Protein AF-A0A512IMS7-F1 (afdb_monomer)

Structure (mmCIF, N/CA/C/O backbone):
data_AF-A0A512IMS7-F1
#
_entry.id   AF-A0A512IMS7-F1
#
loop_
_atom_site.group_PDB
_atom_site.id
_atom_site.type_symbol
_atom_site.label_atom_id
_atom_site.label_alt_id
_atom_site.label_comp_id
_atom_site.label_asym_id
_atom_site.label_entity_id
_atom_site.label_seq_id
_atom_site.pdbx_PDB_ins_code
_atom_site.Cartn_x
_atom_site.Cartn_y
_atom_site.Cartn_z
_atom_site.occupancy
_atom_site.B_iso_or_equiv
_atom_site.auth_seq_id
_atom_site.auth_comp_id
_atom_site.auth_asym_id
_atom_site.auth_atom_id
_atom_site.pdbx_PDB_model_num
ATOM 1 N N . MET A 1 1 ? -7.985 35.842 33.192 1.00 46.88 1 MET A N 1
ATOM 2 C CA . MET A 1 1 ? -8.642 34.702 32.498 1.00 46.88 1 MET A CA 1
ATOM 3 C C . MET A 1 1 ? -8.691 34.796 30.960 1.00 46.88 1 MET A C 1
ATOM 5 O O . MET A 1 1 ? -8.419 33.798 30.304 1.00 46.88 1 MET A O 1
ATOM 9 N N . LYS A 1 2 ? -8.955 35.964 30.340 1.00 38.59 2 LYS A N 1
ATOM 10 C CA . LYS A 1 2 ? -9.115 36.101 28.866 1.00 38.59 2 LYS A CA 1
ATOM 11 C C . LYS A 1 2 ? -7.841 35.896 28.003 1.00 38.59 2 LYS A C 1
ATOM 13 O O . LYS A 1 2 ? -7.966 35.569 26.826 1.00 38.59 2 LYS A O 1
ATOM 18 N N . ARG A 1 3 ? -6.621 36.028 28.558 1.00 43.75 3 ARG A N 1
ATOM 19 C CA . ARG A 1 3 ? -5.339 35.763 27.846 1.00 43.75 3 ARG A CA 1
ATOM 20 C C . ARG A 1 3 ? -4.971 34.272 27.763 1.00 43.75 3 ARG A C 1
ATOM 22 O O . ARG A 1 3 ? -4.360 33.861 26.784 1.00 43.75 3 ARG A O 1
ATOM 29 N N . TYR A 1 4 ? -5.397 33.463 28.735 1.00 32.72 4 TYR A N 1
ATOM 30 C CA . TYR A 1 4 ? -5.055 32.035 28.833 1.00 32.72 4 TYR A CA 1
ATOM 31 C C . TYR A 1 4 ? -5.841 31.171 27.823 1.00 32.72 4 TYR A C 1
ATOM 33 O O . TYR A 1 4 ? -5.310 30.233 27.233 1.00 32.72 4 TYR A O 1
ATOM 41 N N . LEU A 1 5 ? -7.093 31.546 27.536 1.00 37.66 5 LEU A N 1
ATOM 42 C CA . LEU A 1 5 ? -7.962 30.853 26.572 1.00 37.66 5 LEU A CA 1
ATOM 43 C C . LEU A 1 5 ? -7.597 31.142 25.104 1.00 37.66 5 LEU A C 1
ATOM 45 O O . LEU A 1 5 ? -7.766 30.277 24.245 1.00 37.66 5 LEU A O 1
ATOM 49 N N . ARG A 1 6 ? -7.025 32.320 24.809 1.00 42.72 6 ARG A N 1
ATOM 50 C CA . ARG A 1 6 ? -6.622 32.707 23.445 1.00 42.72 6 ARG A CA 1
ATOM 51 C C . ARG A 1 6 ? -5.475 31.821 22.922 1.00 42.72 6 ARG A C 1
ATOM 53 O O . ARG A 1 6 ? -5.533 31.359 21.787 1.00 42.72 6 ARG A O 1
ATOM 60 N N . GLY A 1 7 ? -4.498 31.478 23.770 1.00 39.50 7 GLY A N 1
ATOM 61 C CA . GLY A 1 7 ? -3.377 30.591 23.413 1.00 39.50 7 GLY A CA 1
ATOM 62 C C . GLY A 1 7 ? -3.779 29.132 23.136 1.00 39.50 7 GLY A C 1
ATOM 63 O O . GLY A 1 7 ? -3.260 28.513 22.206 1.00 39.50 7 GLY A O 1
ATOM 64 N N . LYS A 1 8 ? -4.758 28.594 23.880 1.00 39.56 8 LYS A N 1
ATOM 65 C CA . LYS A 1 8 ? -5.275 27.221 23.703 1.00 39.56 8 LYS A CA 1
ATOM 66 C C . LYS A 1 8 ? -6.071 27.074 22.395 1.00 39.56 8 LYS A C 1
ATOM 68 O O . LYS A 1 8 ? -5.888 26.100 21.669 1.00 39.56 8 LYS A O 1
ATOM 73 N N . LEU A 1 9 ? -6.864 28.089 22.035 1.00 41.91 9 LEU A N 1
ATOM 74 C CA . LEU A 1 9 ? -7.612 28.155 20.769 1.00 41.91 9 LEU A CA 1
ATOM 75 C C . LEU A 1 9 ? -6.702 28.283 19.536 1.00 41.91 9 LEU A C 1
ATOM 77 O O . LEU A 1 9 ? -6.988 27.674 18.504 1.00 41.91 9 LEU A O 1
ATOM 81 N N . HIS A 1 10 ? -5.579 29.004 19.636 1.00 42.41 10 HIS A N 1
ATOM 82 C CA . HIS A 1 10 ? -4.573 29.037 18.568 1.00 42.41 10 HIS A CA 1
ATOM 83 C C . HIS A 1 10 ? -3.837 27.694 18.417 1.00 42.41 10 HIS A C 1
ATOM 85 O O . HIS A 1 10 ? -3.606 27.274 17.285 1.00 42.41 10 HIS A O 1
ATOM 91 N N . ARG A 1 11 ? -3.540 26.977 19.515 1.00 42.38 11 ARG A N 1
ATOM 92 C CA . ARG A 1 11 ? -2.920 25.635 19.487 1.00 42.38 11 ARG A CA 1
ATOM 93 C C . ARG A 1 11 ? -3.853 24.578 18.879 1.00 42.38 11 ARG A C 1
ATOM 95 O O . ARG A 1 11 ? -3.416 23.829 18.013 1.00 42.38 11 ARG A O 1
ATOM 102 N N . ILE A 1 12 ? -5.143 24.588 19.229 1.00 46.34 12 ILE A N 1
ATOM 103 C CA . ILE A 1 12 ? -6.165 23.701 18.638 1.00 46.34 12 ILE A CA 1
ATOM 104 C C . ILE A 1 12 ? -6.388 24.020 17.154 1.00 46.34 12 ILE A C 1
ATOM 106 O O . ILE A 1 12 ? -6.487 23.102 16.348 1.00 46.34 12 ILE A O 1
ATOM 110 N N . ARG A 1 13 ? -6.398 25.301 16.747 1.00 40.69 13 ARG A N 1
ATOM 111 C CA . ARG A 1 13 ? -6.451 25.688 15.322 1.00 40.69 13 ARG A CA 1
ATOM 112 C C . ARG A 1 13 ? -5.193 25.284 14.543 1.00 40.69 13 ARG A C 1
ATOM 114 O O . ARG A 1 13 ? -5.320 24.963 13.366 1.00 40.69 13 ARG A O 1
ATOM 121 N N . ARG A 1 14 ? -4.008 25.274 15.169 1.00 42.22 14 ARG A N 1
ATOM 122 C CA . ARG A 1 14 ? -2.745 24.808 14.558 1.00 42.22 14 ARG A CA 1
ATOM 123 C C . ARG A 1 14 ? -2.718 23.281 14.410 1.00 42.22 14 ARG A C 1
ATOM 125 O O . ARG A 1 14 ? -2.387 22.811 13.331 1.00 42.22 14 ARG A O 1
ATOM 132 N N . LEU A 1 15 ? -3.177 22.543 15.426 1.00 40.44 15 LEU A N 1
ATOM 133 C CA . LEU A 1 15 ? -3.355 21.082 15.405 1.00 40.44 15 LEU A CA 1
ATOM 134 C C . LEU A 1 15 ? -4.414 20.652 14.373 1.00 40.44 15 LEU A C 1
ATOM 136 O O . LEU A 1 15 ? -4.134 19.844 13.498 1.00 40.44 15 LEU A O 1
ATOM 140 N N . ARG A 1 16 ? -5.590 21.297 14.340 1.00 43.84 16 ARG A N 1
ATOM 141 C CA . ARG A 1 16 ? -6.615 21.055 13.298 1.00 43.84 16 ARG A CA 1
ATOM 142 C C . ARG A 1 16 ? -6.134 21.360 11.876 1.00 43.84 16 ARG A C 1
ATOM 144 O O . ARG A 1 16 ? -6.695 20.832 10.921 1.00 43.84 16 ARG A O 1
ATOM 151 N N . ARG A 1 17 ? -5.144 22.244 11.717 1.00 41.34 17 ARG A N 1
ATOM 152 C CA . ARG A 1 17 ? -4.562 22.621 10.419 1.00 41.34 17 ARG A CA 1
ATOM 153 C C . ARG A 1 17 ? -3.393 21.703 10.028 1.00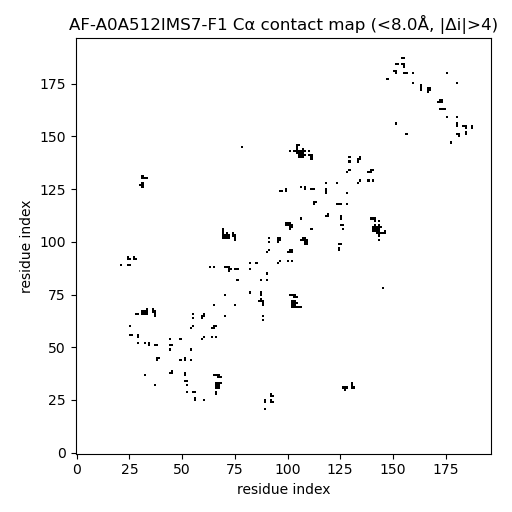 41.34 17 ARG A C 1
ATOM 155 O O . ARG A 1 17 ? -3.176 21.538 8.833 1.00 41.34 17 ARG A O 1
ATOM 162 N N . SER A 1 18 ? -2.723 21.055 10.991 1.00 47.09 18 SER A N 1
ATOM 163 C CA . SER A 1 18 ? -1.699 20.023 10.753 1.00 47.09 18 SER A CA 1
ATOM 164 C C . SER A 1 18 ? -2.257 18.600 10.605 1.00 47.09 18 SER A C 1
ATOM 166 O O . SER A 1 18 ? -1.547 17.755 10.084 1.00 47.09 18 SER A O 1
ATOM 168 N N . MET A 1 19 ? -3.512 18.333 10.997 1.00 50.50 19 MET A N 1
ATOM 169 C CA . MET A 1 19 ? -4.155 17.006 10.872 1.00 50.50 19 MET A CA 1
ATOM 170 C C . MET A 1 19 ? -4.861 16.753 9.523 1.00 50.50 19 MET A C 1
ATOM 172 O O . MET A 1 19 ? -5.101 15.608 9.150 1.00 50.50 19 MET A O 1
ATOM 176 N N . ARG A 1 20 ? -5.171 17.800 8.742 1.00 58.81 20 ARG A N 1
ATOM 177 C CA . ARG A 1 20 ? -5.793 17.667 7.402 1.00 58.81 20 ARG A CA 1
ATOM 178 C C . ARG A 1 20 ? -4.993 16.816 6.397 1.00 58.81 20 ARG A C 1
ATOM 180 O O . ARG A 1 20 ? -5.619 16.051 5.668 1.00 58.81 20 ARG A O 1
ATOM 187 N N . PRO A 1 21 ? -3.652 16.926 6.318 1.00 66.12 21 PRO A N 1
ATOM 188 C CA . PRO A 1 21 ? -2.860 16.143 5.375 1.00 66.12 21 PRO A CA 1
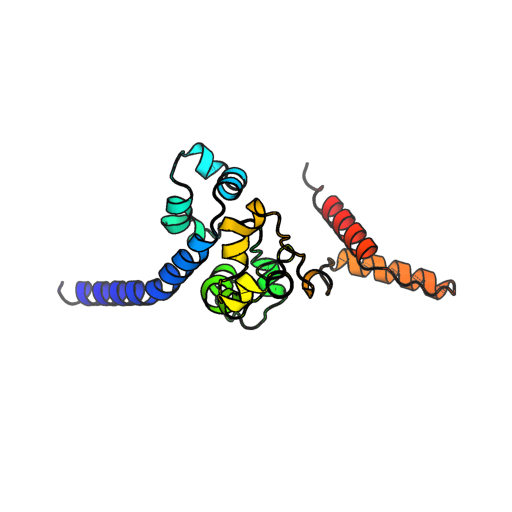ATOM 189 C C . PRO A 1 21 ? -2.800 14.650 5.739 1.00 66.12 21 PRO A C 1
ATOM 191 O O . PRO A 1 21 ? -2.617 13.833 4.839 1.00 66.12 21 PRO A O 1
ATOM 194 N N . GLN A 1 22 ? -2.957 14.315 7.024 1.00 79.00 22 GLN A N 1
ATOM 195 C CA . GLN A 1 22 ? -2.909 12.948 7.548 1.00 79.00 22 GLN A CA 1
ATOM 196 C C . GLN A 1 22 ? -4.252 12.240 7.366 1.00 79.00 22 GLN A C 1
ATOM 198 O O . GLN A 1 22 ? -4.280 11.153 6.809 1.00 79.00 22 GLN A O 1
ATOM 203 N N . ALA A 1 23 ? -5.374 12.901 7.670 1.00 86.00 23 ALA A N 1
ATOM 204 C CA . ALA A 1 23 ? -6.705 12.338 7.424 1.00 86.00 23 ALA A CA 1
ATOM 205 C C . ALA A 1 23 ? -6.934 11.965 5.943 1.00 86.00 23 ALA A C 1
ATOM 207 O O . ALA A 1 23 ? -7.478 10.907 5.644 1.00 86.00 23 ALA A O 1
ATOM 208 N N . ALA A 1 24 ? -6.470 12.799 5.003 1.00 89.81 24 ALA A N 1
ATOM 209 C CA . ALA A 1 24 ? -6.540 12.485 3.574 1.00 89.81 24 ALA A CA 1
ATOM 210 C C . ALA A 1 24 ? -5.641 11.297 3.182 1.00 89.81 24 ALA A C 1
ATOM 212 O O . ALA A 1 24 ? -6.006 10.507 2.317 1.00 89.81 24 ALA A O 1
ATOM 213 N N . ALA A 1 25 ? -4.477 11.160 3.821 1.00 92.75 25 ALA A N 1
ATOM 214 C CA . ALA A 1 25 ? -3.585 10.027 3.602 1.00 92.75 25 ALA A CA 1
ATOM 215 C C . ALA A 1 25 ? -4.193 8.723 4.143 1.00 92.75 25 ALA A C 1
ATOM 217 O O . ALA A 1 25 ? -4.171 7.711 3.453 1.00 92.75 25 ALA A O 1
ATOM 218 N N . ILE A 1 26 ? -4.808 8.767 5.327 1.00 94.12 26 ILE A N 1
ATOM 219 C CA . ILE A 1 26 ? -5.542 7.638 5.913 1.00 94.12 26 ILE A CA 1
ATOM 220 C C . ILE A 1 26 ? -6.707 7.228 5.008 1.00 94.12 26 ILE A C 1
ATOM 222 O O . ILE A 1 26 ? -6.876 6.044 4.730 1.00 94.12 26 ILE A O 1
ATOM 226 N N . ALA A 1 27 ? -7.473 8.194 4.493 1.00 94.31 27 ALA A N 1
ATOM 227 C CA . ALA A 1 27 ? -8.548 7.917 3.543 1.00 94.31 27 ALA A CA 1
ATOM 228 C C . ALA A 1 27 ? -8.028 7.245 2.259 1.00 94.31 27 ALA A C 1
ATOM 230 O O . ALA A 1 27 ? -8.633 6.288 1.793 1.00 94.31 27 ALA A O 1
ATOM 231 N N . ALA A 1 28 ? -6.883 7.686 1.730 1.00 94.62 28 ALA A N 1
ATOM 232 C CA . ALA A 1 28 ? -6.255 7.050 0.574 1.00 94.62 28 ALA A CA 1
ATOM 233 C C . ALA A 1 28 ? -5.779 5.616 0.874 1.00 94.62 28 ALA A C 1
ATOM 235 O O . ALA A 1 28 ? -5.952 4.730 0.045 1.00 94.62 28 ALA A O 1
ATOM 236 N N . LEU A 1 29 ? -5.208 5.365 2.056 1.00 96.31 29 LEU A N 1
ATOM 237 C CA . LEU A 1 29 ? -4.789 4.020 2.476 1.00 96.31 29 LEU A CA 1
ATOM 238 C C . LEU A 1 29 ? -5.988 3.078 2.640 1.00 96.31 29 LEU A C 1
ATOM 240 O O . LEU A 1 29 ? -5.913 1.917 2.235 1.00 96.31 29 LEU A O 1
ATOM 244 N N . ALA A 1 30 ? -7.099 3.600 3.166 1.00 95.75 30 ALA A N 1
ATOM 245 C CA . ALA A 1 30 ? -8.355 2.878 3.337 1.00 95.75 30 ALA A CA 1
ATOM 246 C C . ALA A 1 30 ? -8.946 2.358 2.012 1.00 95.75 30 ALA A C 1
ATOM 248 O O . ALA A 1 30 ? -9.664 1.362 2.019 1.00 95.75 30 ALA A O 1
ATOM 249 N N . GLU A 1 31 ? -8.631 2.977 0.867 1.00 94.75 31 GLU A N 1
ATOM 250 C CA . GLU A 1 31 ? -9.066 2.477 -0.447 1.00 94.75 31 GLU A CA 1
ATOM 251 C C . GLU A 1 31 ? -8.467 1.101 -0.783 1.00 94.75 31 GLU A C 1
ATOM 253 O O . GLU A 1 31 ? -9.095 0.325 -1.502 1.00 94.75 31 GLU A O 1
ATOM 258 N N . SER A 1 32 ? -7.283 0.809 -0.235 1.00 95.62 32 SER A N 1
ATOM 259 C CA . SER A 1 32 ? -6.502 -0.422 -0.419 1.00 95.62 32 SER A CA 1
ATOM 260 C C . SER A 1 32 ? -6.484 -1.309 0.838 1.00 95.62 32 SER A C 1
ATOM 262 O O . SER A 1 32 ? -5.533 -2.057 1.059 1.00 95.62 32 SER A O 1
ATOM 264 N N . PHE A 1 33 ? -7.489 -1.184 1.708 1.00 98.12 33 PHE A N 1
ATOM 265 C CA . PHE A 1 33 ? -7.562 -1.937 2.960 1.00 98.12 33 PHE A CA 1
ATOM 266 C C . PHE A 1 33 ? -7.969 -3.397 2.726 1.00 98.12 33 PHE A C 1
ATOM 268 O O . PHE A 1 33 ? -8.996 -3.666 2.103 1.00 98.12 33 PHE A O 1
ATOM 275 N N . ASP A 1 34 ? -7.184 -4.331 3.255 1.00 97.69 34 ASP A N 1
ATOM 276 C CA . ASP A 1 34 ? -7.441 -5.769 3.207 1.00 97.69 34 ASP A CA 1
ATOM 277 C C . ASP A 1 34 ? -7.915 -6.242 4.587 1.00 97.69 34 ASP A C 1
ATOM 279 O O . ASP A 1 34 ? -7.119 -6.451 5.502 1.00 97.69 34 ASP A O 1
ATOM 283 N N . VAL A 1 35 ? -9.235 -6.386 4.735 1.00 96.81 35 VAL A N 1
ATOM 284 C CA . VAL A 1 35 ? -9.884 -6.764 6.002 1.00 96.81 35 VAL A CA 1
ATOM 285 C C . VAL A 1 35 ? -9.379 -8.110 6.517 1.00 96.81 35 VAL A C 1
ATOM 287 O O . VAL A 1 35 ? -9.076 -8.235 7.704 1.00 96.81 35 VAL A O 1
ATOM 290 N N . ALA A 1 36 ? -9.296 -9.110 5.636 1.00 95.94 36 ALA A N 1
ATOM 291 C CA . ALA A 1 36 ? -8.916 -10.464 6.021 1.00 95.94 36 ALA A CA 1
ATOM 292 C C . ALA A 1 36 ? -7.471 -10.485 6.523 1.00 95.94 36 ALA A C 1
ATOM 294 O O . ALA A 1 36 ? -7.199 -10.989 7.612 1.00 95.94 36 ALA A O 1
ATOM 295 N N . TRP A 1 37 ? -6.568 -9.848 5.775 1.00 97.25 37 TRP A N 1
ATOM 296 C CA . TRP A 1 37 ? -5.173 -9.737 6.180 1.00 97.25 37 TRP A CA 1
ATOM 297 C C . TRP A 1 37 ? -4.999 -8.925 7.468 1.00 97.25 37 TRP A C 1
ATOM 299 O O . TRP A 1 37 ? -4.185 -9.281 8.316 1.00 97.25 37 TRP A O 1
ATOM 309 N N . TYR A 1 38 ? -5.756 -7.839 7.642 1.00 98.00 38 TYR A N 1
ATOM 310 C CA . TYR A 1 38 ? -5.639 -6.986 8.822 1.00 98.00 38 TYR A CA 1
ATOM 311 C C . TYR A 1 38 ? -6.006 -7.732 10.110 1.00 98.00 38 TYR A C 1
ATOM 313 O O . TYR A 1 38 ? -5.263 -7.671 11.087 1.00 98.00 38 TYR A O 1
ATOM 321 N N . LEU A 1 39 ? -7.119 -8.472 10.106 1.00 97.62 39 LEU A N 1
ATOM 322 C CA . LEU A 1 39 ? -7.561 -9.268 11.258 1.00 97.62 39 LEU A CA 1
ATOM 323 C C . LEU A 1 39 ? -6.610 -10.434 11.563 1.00 97.62 39 LEU A C 1
ATOM 325 O O . LEU A 1 39 ? -6.369 -10.748 12.730 1.00 97.62 39 LEU A O 1
ATOM 329 N N . GLU A 1 40 ? -6.030 -11.046 10.529 1.00 96.81 40 GLU A N 1
ATOM 330 C CA . GLU A 1 40 ? -4.984 -12.061 10.687 1.00 96.81 40 GLU A CA 1
ATOM 331 C C . GLU A 1 40 ? -3.711 -11.459 11.307 1.00 96.81 40 GLU A C 1
ATOM 333 O O . GLU A 1 40 ? -3.116 -12.030 12.222 1.00 96.81 40 GLU A O 1
ATOM 338 N N . ARG A 1 41 ? -3.296 -10.278 10.834 1.00 97.19 41 ARG A N 1
ATOM 339 C CA . ARG A 1 41 ? -2.055 -9.619 11.258 1.00 97.19 41 ARG A CA 1
ATOM 340 C C . ARG A 1 41 ? -2.132 -9.025 12.661 1.00 97.19 41 ARG A C 1
ATOM 342 O O . ARG A 1 41 ? -1.093 -8.957 13.329 1.00 97.19 41 ARG A O 1
ATOM 349 N N . TYR A 1 42 ? -3.319 -8.579 13.073 1.00 96.88 42 TYR A N 1
ATOM 350 C CA . TYR A 1 42 ? -3.578 -7.854 14.316 1.00 96.88 42 TYR A CA 1
ATOM 351 C C . TYR A 1 42 ? -4.611 -8.586 15.195 1.00 96.88 42 TYR A C 1
ATOM 353 O O . TYR A 1 42 ? -5.776 -8.179 15.257 1.00 96.88 42 TYR A O 1
ATOM 361 N N . PRO A 1 43 ? -4.202 -9.662 15.904 1.00 96.75 43 PRO A N 1
ATOM 362 C CA . PRO A 1 43 ? -5.109 -10.482 16.709 1.00 96.75 43 PRO A CA 1
ATOM 363 C C . PRO A 1 43 ? -5.812 -9.723 17.835 1.00 96.75 43 PRO A C 1
ATOM 365 O O . PRO A 1 43 ? -6.878 -10.139 18.274 1.00 96.75 43 PRO A O 1
ATOM 368 N N . ASP A 1 44 ? -5.240 -8.614 18.301 1.00 97.50 44 ASP A N 1
ATOM 369 C CA . ASP A 1 44 ? -5.845 -7.743 19.307 1.00 97.50 44 ASP A CA 1
ATOM 370 C C . ASP A 1 44 ? -7.112 -7.048 18.784 1.00 97.50 44 ASP A C 1
ATOM 372 O O . ASP A 1 44 ? -8.095 -6.939 19.513 1.00 97.50 44 ASP A O 1
ATOM 376 N N . VAL A 1 45 ? -7.137 -6.665 17.503 1.00 96.94 45 VAL A N 1
ATOM 377 C CA . VAL A 1 45 ? -8.325 -6.092 16.846 1.00 96.94 45 VAL A CA 1
ATOM 378 C C . VAL A 1 45 ? -9.396 -7.166 16.676 1.00 96.94 45 VAL A C 1
ATOM 380 O O . VAL A 1 45 ? -10.568 -6.925 16.964 1.00 96.94 45 VAL A O 1
ATOM 383 N N . THR A 1 46 ? -8.982 -8.372 16.279 1.00 95.50 46 THR A N 1
ATOM 384 C CA . THR A 1 46 ? -9.862 -9.544 16.179 1.00 95.50 46 THR A CA 1
ATOM 385 C C . THR A 1 46 ? -10.479 -9.896 17.532 1.00 95.50 46 THR A C 1
ATOM 387 O O . THR A 1 46 ? -11.689 -10.084 17.621 1.00 95.50 46 THR A O 1
ATOM 390 N N . ALA A 1 47 ? -9.677 -9.926 18.599 1.00 96.75 47 ALA A N 1
ATOM 391 C CA . ALA A 1 47 ? -10.141 -10.202 19.956 1.00 96.75 47 ALA A CA 1
ATOM 392 C C . ALA A 1 47 ? -11.069 -9.104 20.498 1.00 96.75 47 ALA A C 1
ATOM 394 O O . ALA A 1 47 ? -12.008 -9.403 21.232 1.00 96.75 47 ALA A O 1
ATOM 395 N N . ALA A 1 48 ? -10.832 -7.844 20.123 1.00 95.88 48 ALA A N 1
ATOM 396 C CA . ALA A 1 48 ? -11.693 -6.726 20.492 1.00 95.88 48 ALA A CA 1
ATOM 397 C C . ALA A 1 48 ? -13.047 -6.733 19.756 1.00 95.88 48 ALA A C 1
ATOM 399 O O . ALA A 1 48 ? -13.983 -6.082 20.216 1.00 95.88 48 ALA A O 1
ATOM 400 N N . GLY A 1 49 ? -13.165 -7.445 18.625 1.00 95.06 49 GLY A N 1
ATOM 401 C CA . GLY A 1 49 ? -14.409 -7.552 17.855 1.00 95.06 49 GLY A CA 1
ATOM 402 C C . GLY A 1 49 ? -14.895 -6.226 17.255 1.00 95.06 49 GLY A C 1
ATOM 403 O O . GLY A 1 49 ? -16.092 -6.056 17.025 1.00 95.06 49 GLY A O 1
ATOM 404 N N . VAL A 1 50 ? -13.989 -5.269 17.039 1.00 94.94 50 VAL A N 1
ATOM 405 C CA . VAL A 1 50 ? -14.299 -3.946 16.469 1.00 94.94 50 VAL A CA 1
ATOM 406 C C . VAL A 1 50 ? -14.247 -3.965 14.939 1.00 94.94 50 VAL A C 1
ATOM 408 O O . VAL A 1 50 ? -13.613 -4.838 14.348 1.00 94.94 50 VAL A O 1
ATOM 411 N N . ASP A 1 51 ? -14.877 -2.982 14.283 1.00 97.38 51 ASP A N 1
ATOM 412 C CA . ASP A 1 51 ? -14.748 -2.803 12.830 1.00 97.38 51 ASP A CA 1
ATOM 413 C C . ASP A 1 51 ? -13.275 -2.527 12.453 1.00 97.38 51 ASP A C 1
ATOM 415 O O . ASP A 1 51 ? -12.723 -1.506 12.876 1.00 97.38 51 ASP A O 1
ATOM 419 N N . PRO A 1 52 ? -12.614 -3.395 11.665 1.00 97.75 52 PRO A N 1
ATOM 420 C CA . PRO A 1 52 ? -11.182 -3.278 11.404 1.00 97.75 52 PRO A CA 1
ATOM 421 C C . PRO A 1 52 ? -10.826 -2.059 10.550 1.00 97.75 52 PRO A C 1
ATOM 423 O O . PRO A 1 52 ? -9.777 -1.448 10.766 1.00 97.75 52 PRO A O 1
ATOM 426 N N . LEU A 1 53 ? -11.690 -1.666 9.606 1.00 97.62 53 LEU A N 1
ATOM 427 C CA . LEU A 1 53 ? -11.442 -0.477 8.792 1.00 97.62 53 LEU A CA 1
ATOM 428 C C . LEU A 1 53 ? -11.580 0.801 9.629 1.00 97.62 53 LEU A C 1
ATOM 430 O O . LEU A 1 53 ? -10.733 1.691 9.531 1.00 97.62 53 LEU A O 1
ATOM 434 N N . GLY A 1 54 ? -12.621 0.892 10.458 1.00 96.44 54 GLY A N 1
ATOM 435 C CA . GLY A 1 54 ? -12.798 1.959 11.439 1.00 96.44 54 GLY A CA 1
ATOM 436 C C . GLY A 1 54 ? -11.613 2.038 12.395 1.00 96.44 54 GLY A C 1
ATOM 437 O O . GLY A 1 54 ? -10.996 3.094 12.512 1.00 96.44 54 GLY A O 1
ATOM 438 N N . HIS A 1 55 ? -11.198 0.901 12.962 1.00 97.56 55 HIS A N 1
ATOM 439 C CA . HIS A 1 55 ? -10.012 0.827 13.813 1.00 97.56 55 HIS A CA 1
ATOM 440 C C . HIS A 1 55 ? -8.764 1.366 13.105 1.00 97.56 55 HIS A C 1
ATOM 442 O O . HIS A 1 55 ? -8.058 2.210 13.655 1.00 97.56 55 HIS A O 1
ATOM 448 N N . PHE A 1 56 ? -8.487 0.930 11.873 1.00 97.12 56 PHE A N 1
ATOM 449 C CA . PHE A 1 56 ? -7.342 1.429 11.113 1.00 97.12 56 PHE A CA 1
ATOM 450 C C . PHE A 1 56 ? -7.398 2.945 10.893 1.00 97.12 56 PHE A C 1
ATOM 452 O O . PHE A 1 56 ? -6.381 3.623 11.042 1.00 97.12 56 PHE A O 1
ATOM 459 N N . ARG A 1 57 ? -8.575 3.476 10.550 1.00 95.69 57 ARG A N 1
ATOM 460 C CA . ARG A 1 57 ? -8.761 4.902 10.263 1.00 95.69 57 ARG A CA 1
ATOM 461 C C . ARG A 1 57 ? -8.615 5.786 11.494 1.00 95.69 57 ARG A C 1
ATOM 463 O O . ARG A 1 57 ? -8.053 6.874 11.377 1.00 95.69 57 ARG A O 1
ATOM 470 N N . ASP A 1 58 ? -9.134 5.330 12.625 1.00 92.00 58 ASP A N 1
ATOM 471 C CA . ASP A 1 58 ? -9.231 6.134 13.842 1.00 92.00 58 ASP A CA 1
ATOM 472 C C . ASP A 1 58 ? -8.006 5.964 14.754 1.00 92.00 58 ASP A C 1
ATOM 474 O O . ASP A 1 58 ? -7.671 6.879 15.508 1.00 92.00 58 ASP A O 1
ATOM 478 N N . HIS A 1 59 ? -7.313 4.823 14.654 1.00 92.31 59 HIS A N 1
ATOM 479 C CA . HIS A 1 59 ? -6.187 4.462 15.521 1.00 92.31 59 HIS A CA 1
ATOM 480 C C . HIS A 1 59 ? -5.021 3.838 14.747 1.00 92.31 59 HIS A C 1
ATOM 482 O O . HIS A 1 59 ? -3.887 4.311 14.822 1.00 92.31 59 HIS A O 1
ATOM 488 N N . GLY A 1 60 ? -5.292 2.790 13.968 1.00 94.75 60 GLY A N 1
ATOM 489 C CA . GLY A 1 60 ? -4.255 1.905 13.447 1.00 94.75 60 GLY A CA 1
ATOM 490 C C . GLY A 1 60 ? -3.200 2.601 12.585 1.00 94.75 60 GLY A C 1
ATOM 491 O O . GLY A 1 60 ? -2.021 2.303 12.735 1.00 94.75 60 GLY A O 1
ATOM 492 N N . ALA A 1 61 ? -3.576 3.543 11.719 1.00 92.69 61 ALA A N 1
ATOM 493 C CA . ALA A 1 61 ? -2.609 4.257 10.886 1.00 92.69 61 ALA A CA 1
ATOM 494 C C . ALA A 1 61 ? -1.612 5.091 11.714 1.00 92.69 61 ALA A C 1
ATOM 496 O O . ALA A 1 61 ? -0.426 5.142 11.385 1.00 92.69 61 ALA A O 1
ATOM 497 N N . ASP A 1 62 ? -2.079 5.710 12.801 1.00 88.62 62 ASP A N 1
ATOM 498 C CA . ASP A 1 62 ? -1.241 6.503 13.707 1.00 88.62 62 ASP A CA 1
ATOM 499 C C . ASP A 1 62 ? -0.402 5.610 14.636 1.00 88.62 62 ASP A C 1
ATOM 501 O O . ASP A 1 62 ? 0.699 5.991 15.031 1.00 88.62 62 ASP A O 1
ATOM 505 N N . GLU A 1 63 ? -0.870 4.389 14.908 1.00 91.50 63 GLU A N 1
ATOM 506 C CA . GLU A 1 63 ? -0.105 3.317 15.562 1.00 91.50 63 GLU A CA 1
ATOM 507 C C . GLU A 1 63 ? 0.931 2.652 14.635 1.00 91.50 63 GLU A C 1
ATOM 509 O O . GLU A 1 63 ? 1.667 1.763 15.060 1.00 91.50 63 GLU A O 1
ATOM 514 N N . GLY A 1 64 ? 0.996 3.049 13.360 1.00 91.38 64 GLY A N 1
ATOM 515 C CA . GLY A 1 64 ? 1.893 2.447 12.370 1.00 91.38 64 GLY A CA 1
ATOM 516 C C . GLY A 1 64 ? 1.436 1.078 11.858 1.00 91.38 64 GLY A C 1
ATOM 517 O O . GLY A 1 64 ? 2.219 0.366 11.226 1.00 91.38 64 GLY A O 1
ATOM 518 N N . ARG A 1 65 ? 0.177 0.693 12.096 1.00 96.19 65 ARG A N 1
ATOM 519 C CA . ARG A 1 65 ? -0.421 -0.500 11.489 1.00 96.19 65 ARG A CA 1
ATOM 520 C C . ARG A 1 65 ? -0.603 -0.289 9.994 1.00 96.19 65 ARG A C 1
ATOM 522 O O . ARG A 1 65 ? -0.826 0.824 9.525 1.00 96.19 65 ARG A O 1
ATOM 529 N N . LEU A 1 66 ? -0.517 -1.373 9.241 1.00 97.62 66 LEU A N 1
ATOM 530 C CA . LEU A 1 66 ? -0.572 -1.354 7.786 1.00 97.62 66 LEU A CA 1
ATOM 531 C C . LEU A 1 66 ? -1.975 -1.745 7.317 1.00 97.62 66 LEU A C 1
ATOM 533 O O . LEU A 1 66 ? -2.623 -2.548 7.980 1.00 97.62 66 LEU A O 1
ATOM 537 N N . PRO A 1 67 ? -2.463 -1.202 6.193 1.00 97.69 67 PRO A N 1
ATOM 538 C CA . PRO A 1 67 ? -3.790 -1.533 5.677 1.00 97.69 67 PRO A CA 1
ATOM 539 C C . PRO A 1 67 ? -3.818 -2.841 4.874 1.00 97.69 67 PRO A C 1
ATOM 541 O O . PRO A 1 67 ? -4.892 -3.382 4.643 1.00 97.69 67 PRO A O 1
A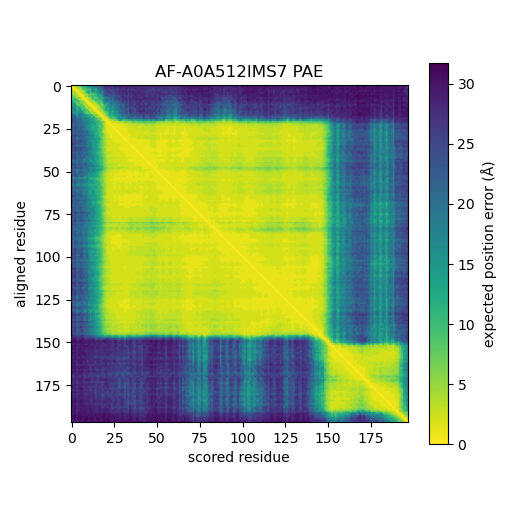TOM 544 N N . ASN A 1 68 ? -2.665 -3.321 4.401 1.00 98.12 68 ASN A N 1
ATOM 545 C CA . ASN A 1 68 ? -2.524 -4.530 3.593 1.00 98.12 68 ASN A CA 1
ATOM 546 C C . ASN A 1 68 ? -1.075 -5.051 3.640 1.00 98.12 68 ASN A C 1
ATOM 548 O O . ASN A 1 68 ? -0.165 -4.345 4.078 1.00 98.12 68 ASN A O 1
ATOM 552 N N . ARG A 1 69 ? -0.860 -6.271 3.129 1.00 96.31 69 ARG A N 1
ATOM 553 C CA . ARG A 1 69 ? 0.449 -6.956 3.102 1.00 96.31 69 ARG A CA 1
ATOM 554 C C . ARG A 1 69 ? 1.506 -6.365 2.166 1.00 96.31 69 ARG A C 1
ATOM 556 O O . ARG A 1 69 ? 2.653 -6.787 2.235 1.00 96.31 69 ARG A O 1
ATOM 563 N N . PHE A 1 70 ? 1.124 -5.500 1.229 1.00 97.62 70 PHE A N 1
ATOM 564 C CA . PHE A 1 70 ? 1.999 -5.085 0.125 1.00 97.62 70 PHE A CA 1
ATOM 565 C C . PHE A 1 70 ? 2.764 -3.799 0.416 1.00 97.62 70 PHE A C 1
ATOM 567 O O . PHE A 1 70 ? 3.767 -3.529 -0.239 1.00 97.62 70 PHE A O 1
ATOM 574 N N . ILE A 1 71 ? 2.299 -3.011 1.386 1.00 97.25 71 ILE A N 1
ATOM 575 C CA . ILE A 1 71 ? 3.018 -1.829 1.845 1.00 97.25 71 ILE A CA 1
ATOM 576 C C . ILE A 1 71 ? 4.065 -2.257 2.865 1.00 97.25 71 ILE A C 1
ATOM 578 O O . ILE A 1 71 ? 3.726 -2.736 3.941 1.00 97.25 71 ILE A O 1
ATOM 582 N N . ASP A 1 72 ? 5.331 -2.018 2.543 1.00 96.00 72 ASP A N 1
ATOM 583 C CA . ASP A 1 72 ? 6.464 -2.213 3.442 1.00 96.00 72 ASP A CA 1
ATOM 584 C C . ASP A 1 72 ? 7.159 -0.856 3.650 1.00 96.00 72 ASP A C 1
ATOM 586 O O . ASP A 1 72 ? 7.963 -0.434 2.813 1.00 96.00 72 ASP A O 1
ATOM 590 N N . PRO A 1 73 ? 6.848 -0.129 4.742 1.00 93.62 73 PRO A N 1
ATOM 591 C CA . PRO A 1 73 ? 7.430 1.185 5.006 1.00 93.62 73 PRO A CA 1
ATOM 592 C C . PRO A 1 73 ? 8.960 1.186 5.121 1.00 93.62 73 PRO A C 1
ATOM 594 O O . PRO A 1 73 ? 9.596 2.173 4.741 1.00 93.62 73 PRO A O 1
ATOM 597 N N . GLU A 1 74 ? 9.559 0.113 5.643 1.00 91.19 74 GLU A N 1
ATOM 598 C CA . GLU A 1 74 ? 11.009 0.021 5.833 1.00 91.19 74 GLU A CA 1
ATO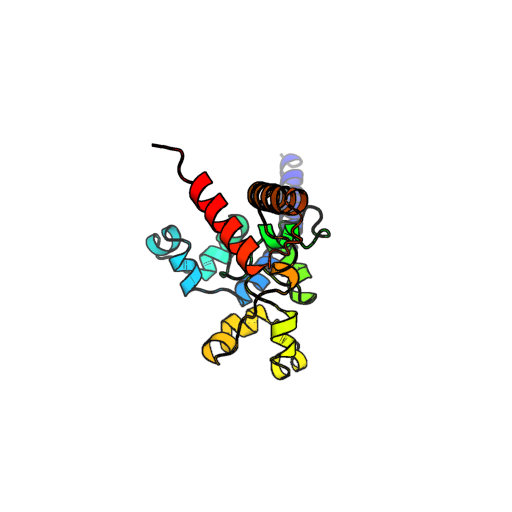M 599 C C . GLU A 1 74 ? 11.720 -0.173 4.496 1.00 91.19 74 GLU A C 1
ATOM 601 O O . GLU A 1 74 ? 12.699 0.521 4.194 1.00 91.19 74 GLU A O 1
ATOM 606 N N . TRP A 1 75 ? 11.204 -1.081 3.666 1.00 91.62 75 TRP A N 1
ATOM 607 C CA . TRP A 1 75 ? 11.669 -1.259 2.297 1.00 91.62 75 TRP A CA 1
ATOM 608 C C . TRP A 1 75 ? 11.464 0.027 1.496 1.00 91.62 75 TRP A C 1
ATOM 610 O O . TRP A 1 75 ? 12.407 0.540 0.897 1.00 91.62 75 TRP A O 1
ATOM 620 N N . TYR A 1 76 ? 10.278 0.629 1.568 1.00 94.88 76 TYR A N 1
ATOM 621 C CA . TYR A 1 76 ? 9.953 1.848 0.834 1.00 94.88 76 TYR A CA 1
ATOM 622 C C . TYR A 1 76 ? 10.934 2.991 1.159 1.00 94.88 76 TYR A C 1
ATOM 624 O O . TYR A 1 76 ? 11.483 3.612 0.249 1.00 94.88 76 TYR A O 1
ATOM 632 N N . ALA A 1 77 ? 11.245 3.230 2.439 1.00 93.25 77 ALA A N 1
ATOM 633 C CA . ALA A 1 77 ? 12.238 4.231 2.854 1.00 93.25 77 ALA A CA 1
ATOM 634 C C . ALA A 1 77 ? 13.687 3.874 2.455 1.00 93.25 77 ALA A C 1
ATOM 636 O O . ALA A 1 77 ? 14.572 4.737 2.340 1.00 93.25 77 ALA A O 1
ATOM 637 N N . ARG A 1 78 ? 13.975 2.586 2.240 1.00 89.69 78 ARG A N 1
ATOM 638 C CA . ARG A 1 78 ? 15.276 2.140 1.736 1.00 89.69 78 ARG A CA 1
ATOM 639 C C . ARG A 1 78 ? 15.466 2.486 0.261 1.00 89.69 78 ARG A C 1
ATOM 641 O O . ARG A 1 78 ? 16.585 2.852 -0.090 1.00 89.69 78 ARG A O 1
ATOM 648 N N . PHE A 1 79 ? 14.425 2.414 -0.561 1.00 85.06 79 PHE A N 1
ATOM 649 C CA . PHE A 1 79 ? 14.528 2.653 -2.005 1.00 85.06 79 PHE A CA 1
ATOM 650 C C . PHE A 1 79 ? 14.239 4.099 -2.399 1.00 85.06 79 PHE A C 1
ATOM 652 O O . PHE A 1 79 ? 14.948 4.664 -3.229 1.00 85.06 79 PHE A O 1
ATOM 659 N N . TYR A 1 80 ? 13.271 4.738 -1.751 1.00 89.38 80 TYR A N 1
ATOM 660 C CA . TYR A 1 80 ? 12.908 6.122 -2.026 1.00 89.38 80 TYR A CA 1
ATOM 661 C C . TYR A 1 80 ? 13.539 7.044 -0.978 1.00 89.38 80 TYR A C 1
ATOM 663 O O . TYR A 1 80 ? 13.371 6.841 0.222 1.00 89.38 80 TYR A O 1
ATOM 671 N N . LYS A 1 81 ? 14.323 8.036 -1.421 1.00 90.31 81 LYS A N 1
ATOM 672 C CA . LYS A 1 81 ? 15.126 8.918 -0.541 1.00 90.31 81 LYS A CA 1
ATOM 673 C C . LYS A 1 81 ? 14.547 10.312 -0.345 1.00 90.31 81 LYS A C 1
ATOM 675 O O . LYS A 1 81 ? 15.060 11.094 0.447 1.00 90.31 81 LYS A O 1
ATOM 680 N N . ASP A 1 82 ? 13.447 10.599 -1.017 1.00 94.25 82 ASP A N 1
ATOM 681 C CA . ASP A 1 82 ? 12.757 11.884 -1.040 1.00 94.25 82 ASP A CA 1
ATOM 682 C C . ASP A 1 82 ? 11.644 12.010 0.018 1.00 94.25 82 ASP A C 1
ATOM 684 O O . ASP A 1 82 ? 10.885 12.975 0.012 1.00 94.25 82 ASP A O 1
ATOM 688 N N . LEU A 1 83 ? 11.571 11.084 0.981 1.00 92.81 83 LEU A N 1
ATOM 689 C CA . LEU A 1 83 ? 10.559 11.104 2.047 1.00 92.81 83 LEU A CA 1
ATOM 690 C C . LEU A 1 83 ? 10.669 12.343 2.953 1.00 92.81 83 LEU A C 1
ATOM 692 O O . LEU A 1 83 ? 9.678 12.779 3.552 1.00 92.81 83 LEU A O 1
ATOM 696 N N . GLY A 1 84 ? 11.877 12.902 3.079 1.00 91.12 84 GLY A N 1
ATOM 697 C CA . GLY A 1 84 ? 12.188 13.920 4.077 1.00 91.12 84 GLY A CA 1
ATOM 698 C C . GLY A 1 84 ? 11.962 13.372 5.488 1.00 91.12 84 GLY A C 1
ATOM 699 O O . GLY A 1 84 ? 12.481 12.318 5.838 1.00 91.12 84 GLY A O 1
ATOM 700 N N . SER A 1 85 ? 11.169 14.078 6.295 1.00 88.81 85 SER A N 1
ATOM 701 C CA . SER A 1 85 ? 10.770 13.642 7.641 1.00 88.81 85 SER A CA 1
ATOM 702 C C . SER A 1 85 ? 9.419 12.914 7.690 1.00 88.81 85 SER A C 1
ATOM 704 O O . SER A 1 85 ? 8.935 12.602 8.778 1.00 88.81 85 SER A O 1
ATOM 706 N N . GLN A 1 86 ? 8.771 12.673 6.545 1.00 89.00 86 GLN A N 1
ATOM 707 C CA . GLN A 1 86 ? 7.467 12.009 6.518 1.00 89.00 86 GLN A CA 1
ATOM 708 C C . GLN A 1 86 ? 7.626 10.497 6.739 1.00 89.00 86 GLN A C 1
ATOM 710 O O . GLN A 1 86 ? 8.456 9.877 6.070 1.00 89.00 86 GLN A O 1
ATOM 715 N N . PRO A 1 87 ? 6.799 9.867 7.596 1.00 92.56 87 PRO A N 1
ATOM 716 C CA . PRO A 1 87 ? 6.756 8.413 7.684 1.00 92.56 87 PRO A CA 1
ATOM 717 C C . PRO A 1 87 ? 6.397 7.795 6.327 1.00 92.56 87 PRO A C 1
ATOM 719 O O . PRO A 1 87 ? 5.502 8.285 5.631 1.00 92.56 87 PRO A O 1
ATOM 722 N N . ALA A 1 88 ? 7.075 6.706 5.963 1.00 95.00 88 ALA A N 1
ATOM 723 C CA . ALA A 1 88 ? 6.985 6.113 4.628 1.00 95.00 88 ALA A CA 1
ATOM 724 C C . ALA A 1 88 ? 5.555 5.709 4.230 1.00 95.00 88 ALA A C 1
ATOM 726 O O . ALA A 1 88 ? 5.150 5.970 3.101 1.00 95.00 88 ALA A O 1
ATOM 727 N N . LEU A 1 89 ? 4.758 5.179 5.167 1.00 95.81 89 LEU A N 1
ATOM 728 C CA . LEU A 1 89 ? 3.345 4.849 4.942 1.00 95.81 89 LEU A CA 1
ATOM 729 C C . LEU A 1 89 ? 2.543 6.063 4.437 1.00 95.81 89 LEU A C 1
ATOM 731 O O . LEU A 1 89 ? 1.837 5.990 3.430 1.00 95.81 89 LEU A O 1
ATOM 735 N N . PHE A 1 90 ? 2.693 7.212 5.102 1.00 95.62 90 PHE A N 1
ATOM 736 C CA . PHE A 1 90 ? 2.005 8.444 4.714 1.00 95.62 90 PHE A CA 1
ATOM 737 C C . PHE A 1 90 ? 2.601 9.070 3.455 1.00 95.62 90 PHE A C 1
ATOM 739 O O . PHE A 1 90 ? 1.864 9.657 2.659 1.00 95.62 90 PHE A O 1
ATOM 746 N N . HIS A 1 91 ? 3.912 8.935 3.244 1.00 96.25 91 HIS A N 1
ATOM 747 C CA . HIS A 1 91 ? 4.540 9.361 2.000 1.00 96.25 91 HIS A CA 1
ATOM 748 C C . HIS A 1 91 ? 3.982 8.582 0.802 1.00 96.25 91 HIS A C 1
ATOM 750 O O . HIS A 1 91 ? 3.574 9.190 -0.188 1.00 96.25 91 HIS A O 1
ATOM 756 N N . TYR A 1 92 ? 3.903 7.253 0.897 1.00 96.94 92 TYR A N 1
ATOM 757 C CA . TYR A 1 92 ? 3.301 6.419 -0.140 1.00 96.94 92 TYR A CA 1
ATOM 758 C C . TYR A 1 92 ? 1.853 6.842 -0.421 1.00 96.94 92 TYR A C 1
ATOM 760 O O . TYR A 1 92 ? 1.504 7.125 -1.566 1.00 96.94 92 TYR A O 1
ATOM 768 N N . ALA A 1 93 ? 1.036 7.000 0.623 1.00 96.19 93 ALA A N 1
ATOM 769 C CA . ALA A 1 93 ? -0.364 7.398 0.488 1.00 96.19 93 ALA A CA 1
ATOM 770 C C . ALA A 1 93 ? -0.563 8.738 -0.246 1.00 96.19 93 ALA A C 1
ATOM 772 O O . ALA A 1 93 ? -1.526 8.913 -0.995 1.00 96.19 93 ALA A O 1
ATOM 773 N N . ARG A 1 94 ? 0.331 9.707 -0.012 1.00 94.12 94 ARG A N 1
ATOM 774 C CA . ARG A 1 94 ? 0.210 11.081 -0.529 1.00 94.12 94 ARG A CA 1
ATOM 775 C C . ARG A 1 94 ? 0.863 11.269 -1.893 1.00 94.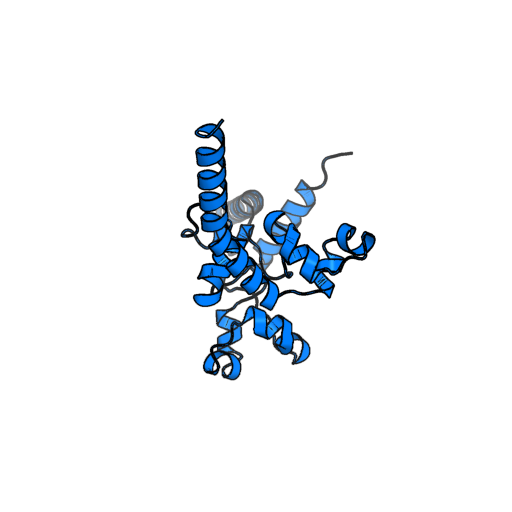12 94 ARG A C 1
ATOM 777 O O . ARG A 1 94 ? 0.346 12.033 -2.708 1.00 94.12 94 ARG A O 1
ATOM 784 N N . ILE A 1 95 ? 2.008 10.626 -2.091 1.00 94.94 95 ILE A N 1
ATOM 785 C CA . ILE A 1 95 ? 2.924 10.859 -3.209 1.00 94.94 95 ILE A CA 1
ATOM 786 C C . ILE A 1 95 ? 3.135 9.547 -3.959 1.00 94.94 95 ILE A C 1
ATOM 788 O O . ILE A 1 95 ? 2.760 9.445 -5.124 1.00 94.94 95 ILE A O 1
ATOM 792 N N . GLY A 1 96 ? 3.644 8.517 -3.275 1.00 96.56 96 GLY A N 1
ATOM 793 C CA . GLY A 1 96 ? 4.112 7.293 -3.928 1.00 96.56 96 GLY A CA 1
ATOM 794 C C . GLY A 1 96 ? 3.073 6.593 -4.799 1.00 96.56 96 GLY A C 1
ATOM 795 O O . GLY A 1 96 ? 3.360 6.288 -5.953 1.00 96.56 96 GLY A O 1
ATOM 796 N N . ARG A 1 97 ? 1.840 6.425 -4.310 1.00 96.00 97 ARG A N 1
ATOM 797 C CA . ARG A 1 97 ? 0.760 5.788 -5.080 1.00 96.00 97 ARG A CA 1
ATOM 798 C C . ARG A 1 97 ? 0.397 6.556 -6.357 1.00 96.00 97 ARG A C 1
ATOM 800 O O . ARG A 1 97 ? 0.043 5.953 -7.362 1.00 96.00 97 ARG A O 1
ATOM 807 N N . ARG A 1 98 ? 0.510 7.890 -6.339 1.00 94.12 98 ARG A N 1
ATOM 808 C CA . ARG A 1 98 ? 0.212 8.756 -7.498 1.00 94.12 98 ARG A CA 1
ATOM 809 C C . ARG A 1 98 ? 1.334 8.731 -8.526 1.00 94.12 98 ARG A C 1
ATOM 811 O O . ARG A 1 98 ? 1.076 8.820 -9.718 1.00 94.12 98 ARG A O 1
ATOM 818 N N . GLU A 1 99 ? 2.561 8.571 -8.052 1.00 95.75 99 GLU A N 1
ATOM 819 C CA . GLU A 1 99 ? 3.752 8.396 -8.881 1.00 95.75 99 GLU A CA 1
ATOM 820 C C . GLU A 1 99 ? 3.979 6.939 -9.303 1.00 95.75 99 GLU A C 1
ATOM 822 O O . GLU A 1 99 ? 5.005 6.636 -9.902 1.00 95.75 99 GLU A O 1
ATOM 827 N N . ARG A 1 100 ? 3.025 6.037 -9.014 1.00 95.62 100 ARG A N 1
ATOM 828 C CA . ARG A 1 100 ? 3.091 4.606 -9.359 1.00 95.62 100 ARG A CA 1
ATOM 829 C C . ARG A 1 100 ? 4.333 3.915 -8.789 1.00 95.62 100 ARG A C 1
ATOM 831 O O . ARG A 1 100 ? 4.902 3.032 -9.418 1.00 95.62 100 ARG A O 1
ATOM 838 N N . ARG A 1 101 ? 4.758 4.332 -7.597 1.00 97.44 101 ARG A N 1
ATOM 839 C CA . ARG A 1 101 ? 5.869 3.706 -6.883 1.00 97.44 101 ARG A CA 1
ATOM 840 C C . ARG A 1 101 ? 5.443 2.383 -6.276 1.00 97.44 101 ARG A C 1
ATOM 842 O O . ARG A 1 101 ? 4.331 2.260 -5.760 1.00 97.44 101 ARG A O 1
ATOM 849 N N . ASP A 1 102 ? 6.380 1.449 -6.254 1.00 97.56 102 ASP A N 1
ATOM 850 C CA . ASP A 1 102 ? 6.193 0.170 -5.585 1.00 97.56 102 ASP A CA 1
ATOM 851 C C . ASP A 1 102 ? 6.031 0.390 -4.071 1.00 97.56 102 ASP A C 1
ATOM 853 O O . ASP A 1 102 ? 6.887 1.031 -3.453 1.00 97.56 102 ASP A O 1
ATOM 857 N N . PRO A 1 103 ? 4.940 -0.100 -3.457 1.00 96.94 103 PRO A N 1
ATOM 858 C CA . PRO A 1 103 ? 4.672 0.058 -2.026 1.00 96.94 103 PRO A CA 1
ATOM 859 C C . PRO A 1 103 ? 5.586 -0.809 -1.148 1.00 96.94 103 PRO A C 1
ATOM 861 O O . PRO A 1 103 ? 5.726 -0.543 0.046 1.00 96.94 103 PRO A O 1
ATOM 864 N N . GLY A 1 104 ? 6.191 -1.839 -1.735 1.00 96.19 104 GLY A N 1
ATOM 865 C CA . GLY A 1 104 ? 6.979 -2.865 -1.071 1.00 96.19 104 GLY A CA 1
ATOM 866 C C . GLY A 1 104 ? 7.496 -3.894 -2.084 1.00 96.19 104 GLY A C 1
ATOM 867 O O . GLY A 1 104 ? 7.166 -3.820 -3.269 1.00 96.19 104 GLY A O 1
ATOM 868 N N . PRO A 1 105 ? 8.279 -4.889 -1.638 1.00 93.81 105 PRO A N 1
ATOM 869 C CA . PRO A 1 105 ? 8.916 -5.859 -2.533 1.00 93.81 105 PRO A CA 1
ATOM 870 C C . PRO A 1 105 ? 7.924 -6.796 -3.242 1.00 93.81 105 PRO A C 1
ATOM 872 O O . PRO A 1 105 ? 8.244 -7.365 -4.287 1.00 93.81 105 PRO A O 1
ATOM 875 N N . ASP A 1 106 ? 6.730 -6.956 -2.676 1.00 94.75 106 ASP A N 1
ATOM 876 C CA . ASP A 1 106 ? 5.736 -7.949 -3.088 1.00 94.75 106 ASP A CA 1
ATOM 877 C C . ASP A 1 106 ? 4.658 -7.396 -4.035 1.00 94.75 106 ASP A C 1
ATOM 879 O O . ASP A 1 106 ? 3.690 -8.101 -4.328 1.00 94.75 106 ASP A O 1
ATOM 883 N N . PHE A 1 107 ? 4.797 -6.145 -4.485 1.00 96.75 107 PHE A N 1
ATOM 884 C CA . PHE A 1 107 ? 3.910 -5.540 -5.476 1.00 96.75 107 PHE A CA 1
ATOM 885 C C . PHE A 1 107 ? 4.690 -4.608 -6.409 1.00 96.75 107 PHE A C 1
ATOM 887 O O . PHE A 1 107 ? 5.239 -3.602 -5.960 1.00 96.75 107 PHE A O 1
ATOM 894 N N . GLY A 1 108 ? 4.719 -4.940 -7.698 1.00 96.94 108 GLY A N 1
ATOM 895 C CA . GLY A 1 108 ? 5.299 -4.112 -8.756 1.00 96.94 108 GLY A CA 1
ATOM 896 C C . GLY A 1 108 ? 4.216 -3.273 -9.423 1.00 96.94 108 GLY A C 1
ATOM 897 O O . GLY A 1 108 ? 3.437 -3.786 -10.225 1.00 96.94 108 GLY A O 1
ATOM 898 N N . ALA A 1 109 ? 4.123 -1.987 -9.085 1.00 97.25 109 ALA A N 1
ATOM 899 C CA . ALA A 1 109 ? 3.076 -1.107 -9.602 1.00 97.25 109 ALA A CA 1
ATOM 900 C C . ALA A 1 109 ? 3.229 -0.865 -11.111 1.00 97.25 109 ALA A C 1
ATOM 902 O O . ALA A 1 109 ? 2.230 -0.828 -11.836 1.00 97.25 109 ALA A O 1
ATOM 903 N N . GLY A 1 110 ? 4.469 -0.733 -11.591 1.00 95.88 110 GLY A N 1
ATOM 904 C CA . GLY A 1 110 ? 4.771 -0.598 -13.016 1.00 95.88 110 GLY A CA 1
ATOM 905 C C . GLY A 1 110 ? 4.422 -1.862 -13.800 1.00 95.88 110 GLY A C 1
ATOM 906 O O . GLY A 1 110 ? 3.720 -1.792 -14.808 1.00 95.88 110 GLY A O 1
ATOM 907 N N . GLU A 1 111 ? 4.843 -3.018 -13.293 1.00 95.62 111 GLU A N 1
ATOM 908 C CA . GLU A 1 111 ? 4.622 -4.347 -13.877 1.00 95.62 111 GLU A CA 1
ATOM 909 C C . GLU A 1 111 ? 3.134 -4.657 -13.940 1.00 95.62 111 GLU A C 1
ATOM 911 O O . GLU A 1 111 ? 2.625 -5.107 -14.967 1.00 95.62 111 GLU A O 1
ATOM 916 N N . TYR A 1 112 ? 2.421 -4.353 -12.854 1.00 97.94 112 TYR A N 1
ATOM 917 C CA . TYR A 1 112 ? 0.985 -4.523 -12.786 1.00 97.94 112 TYR A CA 1
ATOM 918 C C . TYR A 1 112 ? 0.278 -3.711 -13.868 1.00 97.94 112 TYR A C 1
ATOM 920 O O . TYR A 1 112 ? -0.548 -4.257 -14.590 1.00 97.94 112 TYR A O 1
ATOM 928 N N . LEU A 1 113 ? 0.606 -2.428 -14.024 1.00 98.06 113 LEU A N 1
ATOM 929 C CA . LEU A 1 113 ? -0.021 -1.586 -15.046 1.00 98.06 113 LEU A CA 1
ATOM 930 C C . LEU A 1 113 ? 0.374 -2.000 -16.470 1.00 98.06 113 LEU A C 1
ATOM 932 O O . LEU A 1 113 ? -0.460 -1.930 -17.368 1.00 98.06 113 LEU A O 1
ATOM 936 N N . ALA A 1 114 ? 1.608 -2.466 -16.682 1.00 96.62 114 ALA A N 1
ATOM 937 C CA . ALA A 1 114 ? 2.055 -2.973 -17.978 1.00 96.62 114 ALA A CA 1
ATOM 938 C C . ALA A 1 114 ? 1.296 -4.244 -18.396 1.00 96.62 114 ALA A C 1
ATOM 940 O O . ALA A 1 114 ? 0.935 -4.393 -19.562 1.00 96.62 114 ALA A O 1
ATOM 941 N N . ALA A 1 115 ? 1.014 -5.137 -17.444 1.00 96.06 115 ALA A N 1
ATOM 942 C CA . ALA A 1 115 ? 0.244 -6.356 -17.681 1.00 96.06 115 ALA A CA 1
ATOM 943 C C . ALA A 1 115 ? -1.276 -6.122 -17.760 1.00 96.06 115 ALA A C 1
ATOM 945 O O . ALA A 1 115 ? -2.002 -6.984 -18.249 1.00 96.06 115 ALA A O 1
ATOM 946 N N . ASN A 1 116 ? -1.762 -4.975 -17.277 1.00 97.56 116 ASN A N 1
ATOM 947 C CA . ASN A 1 116 ? -3.183 -4.651 -17.149 1.00 97.56 116 ASN A CA 1
ATOM 948 C C . ASN A 1 116 ? -3.497 -3.303 -17.821 1.00 97.56 116 ASN A C 1
ATOM 950 O O . ASN A 1 116 ? -3.740 -2.299 -17.136 1.00 97.56 116 ASN A O 1
ATOM 954 N N . PRO A 1 117 ? -3.468 -3.250 -19.168 1.00 97.94 117 PRO A N 1
ATOM 955 C CA . PRO A 1 117 ? -3.610 -2.003 -19.914 1.00 97.94 117 PRO A CA 1
ATOM 956 C C . PRO A 1 117 ? -4.979 -1.336 -19.724 1.00 97.94 117 PRO A C 1
ATOM 958 O O . PRO A 1 117 ? -5.077 -0.119 -19.855 1.00 97.94 117 PRO A O 1
ATOM 961 N N . ASP A 1 118 ? -6.019 -2.095 -19.373 1.00 98.31 118 ASP A N 1
ATOM 962 C CA . ASP A 1 118 ? -7.345 -1.586 -19.008 1.00 98.31 118 ASP A CA 1
ATOM 963 C C . ASP A 1 118 ? -7.295 -0.720 -17.739 1.00 98.31 118 ASP A C 1
ATOM 965 O O . ASP A 1 118 ? -7.802 0.403 -17.721 1.00 98.31 118 ASP A O 1
ATOM 969 N N . VAL A 1 119 ? -6.596 -1.195 -16.704 1.00 98.19 119 VAL A N 1
ATOM 970 C CA . VAL A 1 119 ? -6.385 -0.463 -15.445 1.00 98.19 119 VAL A CA 1
ATOM 971 C C . VAL A 1 119 ? -5.532 0.779 -15.695 1.00 98.19 119 VAL A C 1
ATOM 973 O O . VAL A 1 119 ? -5.838 1.864 -15.191 1.00 98.19 119 VAL A O 1
ATOM 976 N N . ALA A 1 120 ? -4.483 0.635 -16.511 1.00 97.62 120 ALA A N 1
ATOM 977 C CA . ALA A 1 120 ? -3.598 1.734 -16.878 1.00 97.62 120 ALA A CA 1
ATOM 978 C C . ALA A 1 120 ? -4.326 2.833 -17.667 1.00 97.62 120 ALA A C 1
ATOM 980 O O . ALA A 1 120 ? -4.162 4.013 -17.347 1.00 97.62 120 ALA A O 1
ATOM 981 N N . ALA A 1 121 ? -5.149 2.458 -18.650 1.00 97.31 121 ALA A N 1
ATOM 982 C CA . ALA A 1 121 ? -5.945 3.387 -19.449 1.00 97.31 121 ALA A CA 1
ATOM 983 C C . ALA A 1 121 ? -7.004 4.112 -18.607 1.00 97.31 121 ALA A C 1
ATOM 985 O O . ALA A 1 121 ? -7.239 5.302 -18.806 1.00 97.31 121 ALA A O 1
ATOM 986 N N . ALA A 1 122 ? -7.595 3.425 -17.625 1.00 96.94 122 ALA A N 1
ATOM 987 C CA . ALA A 1 122 ? -8.546 4.018 -16.690 1.00 96.94 122 ALA A CA 1
ATOM 988 C C . ALA A 1 122 ? -7.887 4.935 -15.638 1.00 96.94 122 ALA A C 1
ATOM 990 O O . ALA A 1 122 ? -8.589 5.618 -14.892 1.00 96.94 122 ALA A O 1
ATOM 991 N N . GLY A 1 123 ? -6.550 4.955 -15.547 1.00 95.62 123 GLY A N 1
ATOM 992 C CA . GLY A 1 123 ? -5.823 5.740 -14.548 1.00 95.62 123 GLY A CA 1
ATOM 993 C C . GLY A 1 123 ? -6.094 5.295 -13.107 1.00 95.62 123 GLY A C 1
ATOM 994 O O . GLY A 1 123 ? -5.925 6.085 -12.177 1.00 95.62 123 GLY A O 1
ATOM 995 N N . ILE A 1 124 ? -6.534 4.049 -12.918 1.00 95.88 124 ILE A N 1
ATOM 996 C CA . ILE A 1 124 ? -6.858 3.492 -11.606 1.00 95.88 124 ILE A CA 1
ATOM 997 C C . ILE A 1 124 ? -5.557 3.164 -10.869 1.00 95.88 124 ILE A C 1
ATOM 999 O O . ILE A 1 124 ? -4.593 2.665 -11.450 1.00 95.88 124 ILE A O 1
ATOM 1003 N N . GLU A 1 125 ? -5.523 3.448 -9.569 1.00 96.62 125 GLU A N 1
ATOM 1004 C CA . GLU A 1 125 ? -4.357 3.147 -8.745 1.00 96.62 125 GLU A CA 1
ATOM 1005 C C . GLU A 1 125 ? -4.164 1.620 -8.605 1.00 96.62 125 GLU A C 1
ATOM 1007 O O . GLU A 1 125 ? -5.106 0.919 -8.214 1.00 96.62 125 GLU A O 1
ATOM 1012 N N . PRO A 1 126 ? -2.975 1.085 -8.942 1.00 97.88 126 PRO A N 1
ATOM 1013 C CA . PRO A 1 126 ? -2.790 -0.343 -9.181 1.00 97.88 126 PRO A CA 1
ATOM 1014 C C . PRO A 1 126 ? -2.949 -1.215 -7.934 1.00 97.88 126 PRO A C 1
ATOM 1016 O O . PRO A 1 126 ? -3.573 -2.274 -8.026 1.00 97.88 126 PRO A O 1
ATOM 1019 N N . LEU A 1 127 ? -2.434 -0.791 -6.773 1.00 97.94 127 LEU A N 1
ATOM 1020 C CA . LEU A 1 127 ? -2.537 -1.580 -5.545 1.00 97.94 127 LEU A CA 1
ATOM 1021 C C . LEU A 1 127 ? -3.993 -1.668 -5.081 1.00 97.94 127 LEU A C 1
ATOM 1023 O O . LEU A 1 127 ? -4.473 -2.754 -4.750 1.00 97.94 127 LEU A O 1
ATOM 1027 N N . MET A 1 128 ? -4.715 -0.544 -5.111 1.00 97.50 128 MET A N 1
ATOM 1028 C CA . MET A 1 128 ? -6.152 -0.520 -4.847 1.00 97.50 128 MET A CA 1
ATOM 1029 C C . MET A 1 128 ? -6.919 -1.434 -5.810 1.00 97.50 128 MET A C 1
ATOM 1031 O O . MET A 1 128 ? -7.709 -2.256 -5.342 1.00 97.50 128 MET A O 1
ATOM 1035 N N . HIS A 1 129 ? -6.658 -1.359 -7.124 1.00 98.25 129 HIS A N 1
ATOM 1036 C CA . HIS A 1 129 ? -7.318 -2.243 -8.092 1.00 98.25 129 HIS A CA 1
ATOM 1037 C C . HIS A 1 129 ? -7.057 -3.712 -7.772 1.00 98.25 129 HIS A C 1
ATOM 1039 O O . HIS A 1 129 ? -7.982 -4.520 -7.746 1.00 98.25 129 HIS A O 1
ATOM 1045 N N . TYR A 1 130 ? -5.797 -4.067 -7.522 1.00 98.25 130 TYR A N 1
ATOM 1046 C CA . TYR A 1 130 ? -5.414 -5.443 -7.244 1.00 98.25 130 TYR A CA 1
ATOM 1047 C C . TYR A 1 130 ? -6.120 -6.010 -6.011 1.00 98.25 130 TYR A C 1
ATOM 1049 O O . TYR A 1 130 ? -6.678 -7.104 -6.077 1.00 98.25 130 TYR A O 1
ATOM 1057 N N . ILE A 1 131 ? -6.142 -5.260 -4.909 1.00 96.75 131 ILE A N 1
ATOM 1058 C CA . ILE A 1 131 ? -6.772 -5.710 -3.663 1.00 96.75 131 ILE A CA 1
ATOM 1059 C C . ILE A 1 131 ? -8.291 -5.835 -3.823 1.00 96.75 131 ILE A C 1
ATOM 1061 O O . ILE A 1 131 ? -8.867 -6.818 -3.362 1.00 96.75 131 ILE A O 1
ATOM 1065 N N . ARG A 1 132 ? -8.948 -4.872 -4.483 1.00 96.25 132 ARG A N 1
ATOM 1066 C CA . ARG A 1 132 ? -10.418 -4.850 -4.600 1.00 96.25 132 ARG A CA 1
ATOM 1067 C C . ARG A 1 132 ? -10.972 -5.774 -5.683 1.00 96.25 132 ARG A C 1
ATOM 1069 O O . ARG A 1 132 ? -12.096 -6.248 -5.543 1.00 96.25 132 ARG A O 1
ATOM 1076 N N . HIS A 1 133 ? -10.212 -5.992 -6.753 1.00 97.00 133 HIS A N 1
ATOM 1077 C CA . HIS A 1 133 ? -10.682 -6.670 -7.963 1.00 97.00 133 HIS A CA 1
ATOM 1078 C C . HIS A 1 133 ? -9.646 -7.663 -8.490 1.00 97.00 133 HIS A C 1
ATOM 1080 O O . HIS A 1 133 ? -9.931 -8.852 -8.614 1.00 97.00 133 HIS A O 1
ATOM 1086 N N . GLY A 1 134 ? -8.417 -7.200 -8.735 1.00 97.06 134 GLY A N 1
ATOM 1087 C CA . GLY A 1 134 ? -7.419 -7.956 -9.491 1.00 97.06 134 GLY A CA 1
ATOM 1088 C C . GLY A 1 134 ? -7.094 -9.337 -8.919 1.00 97.06 134 GLY A C 1
ATOM 1089 O O . GLY A 1 134 ? -6.979 -10.285 -9.687 1.00 97.06 134 GLY A O 1
ATOM 1090 N N . ARG A 1 135 ? -7.017 -9.494 -7.591 1.00 94.75 135 ARG A N 1
ATOM 1091 C CA . ARG A 1 135 ? -6.807 -10.805 -6.955 1.00 94.75 135 ARG A CA 1
ATOM 1092 C C . ARG A 1 135 ? -7.945 -11.783 -7.266 1.00 94.75 135 ARG A C 1
ATOM 1094 O O . ARG A 1 135 ? -7.674 -12.940 -7.567 1.00 94.75 135 ARG A O 1
ATOM 1101 N N . ALA A 1 136 ? -9.199 -11.335 -7.186 1.00 96.25 136 ALA A N 1
ATOM 1102 C CA . ALA A 1 136 ? -10.367 -12.168 -7.487 1.00 96.25 136 ALA A CA 1
ATOM 1103 C C . ALA A 1 136 ? -10.486 -12.469 -8.991 1.00 96.25 136 ALA A C 1
ATOM 1105 O O . ALA A 1 136 ? -10.962 -13.533 -9.372 1.00 96.25 136 ALA A O 1
ATOM 1106 N N . GLU A 1 137 ? -9.994 -11.560 -9.833 1.00 97.38 137 GLU A N 1
ATOM 1107 C CA . GLU A 1 137 ? -9.880 -11.733 -11.286 1.00 97.38 137 GLU A CA 1
ATOM 1108 C C . GLU A 1 137 ? -8.685 -12.611 -11.709 1.00 97.38 137 GLU A C 1
ATOM 1110 O O . GLU A 1 137 ? -8.490 -12.850 -12.898 1.00 97.38 137 GLU A O 1
ATOM 1115 N N . GLY A 1 138 ? -7.862 -13.088 -10.767 1.00 97.00 138 GLY A N 1
ATOM 1116 C CA . GLY A 1 138 ? -6.688 -13.918 -11.057 1.00 97.00 138 GLY A CA 1
ATOM 1117 C C . GLY A 1 138 ? -5.482 -13.156 -11.622 1.00 97.00 138 GLY A C 1
ATOM 1118 O O . GLY A 1 138 ? -4.535 -13.779 -12.103 1.00 97.00 138 GLY A O 1
ATOM 1119 N N . ARG A 1 139 ? -5.479 -11.818 -11.561 1.00 97.31 139 ARG A N 1
ATOM 1120 C CA . ARG A 1 139 ? -4.317 -10.992 -11.928 1.00 97.31 139 ARG A CA 1
ATOM 1121 C C . ARG A 1 139 ? -3.184 -11.218 -10.922 1.00 97.31 139 ARG A C 1
ATOM 1123 O O . ARG A 1 139 ? -3.422 -11.561 -9.767 1.00 97.31 139 ARG A O 1
ATOM 1130 N N . LEU A 1 140 ? -1.939 -11.011 -11.344 1.00 93.62 140 LEU A N 1
ATOM 1131 C CA . LEU A 1 140 ? -0.759 -11.163 -10.485 1.00 93.62 140 LEU A CA 1
ATOM 1132 C C . LEU A 1 140 ? -0.378 -9.828 -9.838 1.00 93.62 140 LEU A C 1
ATOM 1134 O O . LEU A 1 140 ? -0.502 -8.792 -10.474 1.00 93.62 140 LEU A O 1
ATOM 1138 N N . ALA A 1 141 ? 0.140 -9.854 -8.607 1.00 86.44 141 ALA A N 1
ATOM 1139 C CA . ALA A 1 141 ? 0.680 -8.669 -7.923 1.00 86.44 141 ALA A CA 1
ATOM 1140 C C . ALA A 1 141 ? 2.027 -8.184 -8.497 1.00 86.44 141 ALA A C 1
ATOM 1142 O O . ALA A 1 141 ? 2.351 -7.008 -8.369 1.00 86.44 141 ALA A O 1
ATOM 1143 N N . PHE A 1 142 ? 2.781 -9.101 -9.120 1.00 92.38 142 PHE A N 1
ATOM 1144 C CA . PHE A 1 142 ? 4.186 -8.961 -9.530 1.00 92.38 142 PHE A CA 1
ATOM 1145 C C . PHE A 1 142 ? 5.133 -8.616 -8.367 1.00 92.38 142 PHE A C 1
ATOM 1147 O O . PHE A 1 142 ? 4.805 -7.846 -7.471 1.00 92.38 142 PHE A O 1
ATOM 1154 N N . ARG A 1 143 ? 6.341 -9.191 -8.348 1.00 88.06 143 ARG A N 1
ATOM 1155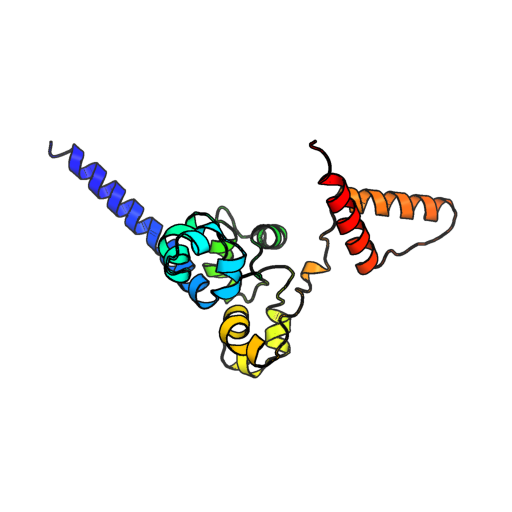 C CA . ARG A 1 143 ? 7.381 -8.691 -7.434 1.00 88.06 143 ARG A CA 1
ATOM 1156 C C . ARG A 1 143 ? 7.934 -7.392 -7.997 1.00 88.06 143 ARG A C 1
ATOM 1158 O O . ARG A 1 143 ? 8.137 -7.299 -9.205 1.00 88.06 143 ARG A O 1
ATOM 1165 N N . SER A 1 144 ? 8.218 -6.436 -7.118 1.00 89.56 144 SER A N 1
ATOM 1166 C CA . SER A 1 144 ? 8.903 -5.208 -7.511 1.00 89.56 144 SER A CA 1
ATOM 1167 C C . SER A 1 144 ? 10.255 -5.557 -8.157 1.00 89.56 144 SER A C 1
ATOM 1169 O O . SER A 1 144 ? 11.025 -6.319 -7.560 1.00 89.56 144 SER A O 1
ATOM 1171 N N . PRO A 1 145 ? 10.615 -4.988 -9.320 1.00 83.56 145 PRO A N 1
ATOM 1172 C CA . PRO A 1 145 ? 11.957 -5.141 -9.886 1.00 83.56 145 PRO A CA 1
ATOM 1173 C C . PRO A 1 145 ? 13.032 -4.573 -8.962 1.00 83.56 145 PRO A C 1
ATOM 1175 O O . PRO A 1 145 ? 14.154 -5.074 -8.915 1.00 83.56 145 PRO A O 1
ATOM 1178 N N . LEU A 1 146 ? 12.681 -3.561 -8.161 1.00 79.44 146 LEU A N 1
ATOM 1179 C CA . LEU A 1 146 ? 13.574 -2.993 -7.154 1.00 79.44 146 LEU A CA 1
ATOM 1180 C C . LEU A 1 146 ? 13.874 -4.000 -6.036 1.00 79.44 146 LEU A C 1
ATOM 1182 O O . LEU A 1 146 ? 14.914 -3.901 -5.389 1.00 79.44 146 LEU A O 1
ATOM 1186 N N . ALA A 1 147 ? 13.029 -5.019 -5.840 1.00 71.44 147 ALA A N 1
ATOM 1187 C CA . ALA A 1 147 ? 13.297 -6.088 -4.884 1.00 71.44 147 ALA A CA 1
ATOM 1188 C C . ALA A 1 147 ? 14.492 -6.971 -5.291 1.00 71.44 147 ALA A C 1
ATOM 1190 O O . ALA A 1 147 ? 15.085 -7.599 -4.415 1.00 71.44 147 ALA A O 1
ATOM 1191 N N . GLY A 1 148 ? 14.862 -7.007 -6.580 1.00 56.09 148 GLY A N 1
ATOM 1192 C CA . GLY A 1 148 ? 16.076 -7.672 -7.075 1.00 56.09 148 GLY A CA 1
ATOM 1193 C C . GLY A 1 148 ? 17.353 -6.852 -6.861 1.00 56.09 148 GLY A C 1
ATOM 1194 O O . GLY A 1 148 ? 18.444 -7.400 -6.740 1.00 56.09 148 GLY A O 1
ATOM 1195 N N . HIS A 1 149 ? 17.240 -5.530 -6.713 1.00 50.31 149 HIS A N 1
ATOM 1196 C CA . HIS A 1 149 ? 18.389 -4.651 -6.526 1.00 50.31 149 HIS A CA 1
ATOM 1197 C C . HIS A 1 149 ? 18.696 -4.442 -5.027 1.00 50.31 149 HIS A C 1
ATOM 1199 O O . HIS A 1 149 ? 18.266 -3.480 -4.403 1.00 50.31 149 HIS A O 1
ATOM 1205 N N . ARG A 1 150 ? 19.506 -5.356 -4.463 1.00 53.91 150 ARG A N 1
ATOM 1206 C CA . ARG A 1 150 ? 20.191 -5.283 -3.144 1.00 53.91 150 ARG A CA 1
ATOM 1207 C C . ARG A 1 150 ? 19.271 -5.230 -1.909 1.00 53.91 150 ARG A C 1
ATOM 1209 O O . ARG A 1 150 ? 19.118 -4.205 -1.246 1.00 53.91 150 ARG A O 1
ATOM 1216 N N . THR A 1 151 ? 18.737 -6.391 -1.524 1.00 47.91 151 THR A N 1
ATOM 1217 C CA . THR A 1 151 ? 18.067 -6.636 -0.225 1.00 47.91 151 THR A CA 1
ATOM 1218 C C . THR A 1 151 ? 18.772 -7.699 0.622 1.00 47.91 151 THR A C 1
ATOM 1220 O O . THR A 1 151 ? 18.150 -8.402 1.414 1.00 47.91 151 THR A O 1
ATOM 1223 N N . THR A 1 152 ? 20.089 -7.822 0.510 1.00 59.41 152 THR A N 1
ATOM 1224 C CA . THR A 1 152 ? 20.852 -8.703 1.393 1.00 59.41 152 THR A CA 1
ATOM 1225 C C . THR A 1 152 ? 21.323 -8.005 2.650 1.00 59.41 152 THR A C 1
ATOM 1227 O O . THR A 1 152 ? 21.734 -6.850 2.638 1.00 59.41 152 THR A O 1
ATOM 1230 N N . SER A 1 153 ? 21.233 -8.707 3.777 1.00 62.94 153 SER A N 1
ATOM 1231 C CA . SER A 1 153 ? 21.842 -8.266 5.024 1.00 62.94 153 SER A CA 1
ATOM 1232 C C . SER A 1 153 ? 23.349 -8.138 4.826 1.00 62.94 153 SER A C 1
ATOM 1234 O O . SER A 1 153 ? 23.966 -8.931 4.115 1.00 62.94 153 SER A O 1
ATOM 1236 N N . ARG A 1 154 ? 23.971 -7.182 5.521 1.00 68.69 154 ARG A N 1
ATOM 1237 C CA . ARG A 1 154 ? 25.430 -6.996 5.494 1.00 68.69 154 ARG A CA 1
ATOM 1238 C C . ARG A 1 154 ? 26.189 -8.286 5.840 1.00 68.69 154 ARG A C 1
ATOM 1240 O O . ARG A 1 154 ? 27.282 -8.511 5.336 1.00 68.69 154 ARG A O 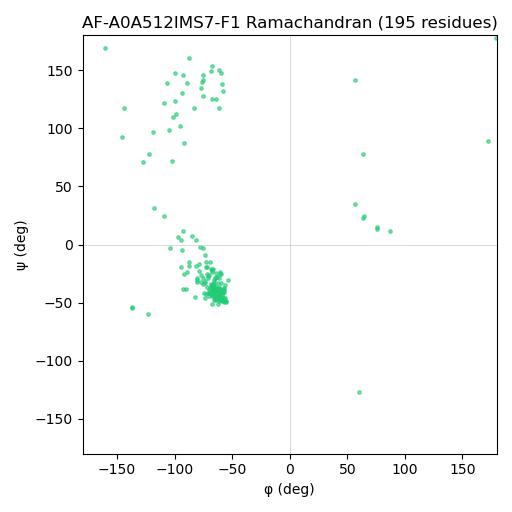1
ATOM 1247 N N . ALA A 1 155 ? 25.599 -9.141 6.676 1.00 69.94 155 ALA A N 1
ATOM 1248 C CA . ALA A 1 155 ? 26.140 -10.451 7.024 1.00 69.94 155 ALA A CA 1
ATOM 1249 C C . ALA A 1 155 ? 26.058 -11.461 5.863 1.00 69.94 155 ALA A C 1
ATOM 1251 O O . ALA A 1 155 ? 27.027 -12.176 5.617 1.00 69.94 155 ALA A O 1
ATOM 1252 N N . ALA A 1 156 ? 24.950 -11.496 5.117 1.00 72.69 156 ALA A N 1
ATOM 1253 C CA . ALA A 1 156 ? 24.828 -12.316 3.912 1.00 72.69 156 ALA A CA 1
ATOM 1254 C C . ALA A 1 156 ? 25.768 -11.834 2.796 1.00 72.69 156 ALA A C 1
ATOM 1256 O O . ALA A 1 156 ? 26.442 -12.647 2.167 1.00 72.69 156 ALA A O 1
ATOM 1257 N N . GLU A 1 157 ? 25.887 -10.516 2.616 1.00 76.31 157 GLU A N 1
ATOM 1258 C CA . GLU A 1 157 ? 26.837 -9.916 1.673 1.00 76.31 157 GLU A CA 1
ATOM 1259 C C . GLU A 1 157 ? 28.284 -10.245 2.042 1.00 76.31 157 GLU A C 1
ATOM 1261 O O . GLU A 1 157 ? 29.058 -10.651 1.181 1.00 76.31 157 GLU A O 1
ATOM 1266 N N . ALA A 1 158 ? 28.646 -10.143 3.325 1.00 79.75 158 ALA A N 1
ATOM 1267 C CA . ALA A 1 158 ? 29.977 -10.503 3.803 1.00 79.75 158 ALA A CA 1
ATOM 1268 C C . ALA A 1 158 ? 30.276 -11.997 3.610 1.00 79.75 158 ALA A C 1
ATOM 1270 O O . ALA A 1 158 ? 31.395 -12.359 3.248 1.00 79.75 158 ALA A O 1
ATOM 1271 N N . LEU A 1 159 ? 29.289 -12.872 3.821 1.00 82.38 159 LEU A N 1
ATOM 1272 C CA . LEU A 1 159 ? 29.450 -14.309 3.611 1.00 82.38 159 LEU A CA 1
ATOM 1273 C C . LEU A 1 159 ? 29.698 -14.637 2.133 1.00 82.38 159 LEU A C 1
ATOM 1275 O O . LEU A 1 159 ? 30.624 -15.384 1.820 1.00 82.38 159 LEU A O 1
ATOM 1279 N N . VAL A 1 160 ? 28.917 -14.042 1.229 1.00 84.06 160 VAL A N 1
ATOM 1280 C CA . VAL A 1 160 ? 29.092 -14.218 -0.218 1.00 84.06 160 VAL A CA 1
ATOM 1281 C C . VAL A 1 160 ? 30.407 -13.604 -0.700 1.00 84.06 160 VAL A C 1
ATOM 1283 O O . VAL A 1 160 ? 31.111 -14.221 -1.499 1.00 84.06 160 VAL A O 1
ATOM 1286 N N . ALA A 1 161 ? 30.797 -12.440 -0.176 1.00 83.19 161 ALA A N 1
ATOM 1287 C CA . ALA A 1 161 ? 32.081 -11.815 -0.485 1.00 83.19 161 ALA A CA 1
ATOM 1288 C C . ALA A 1 161 ? 33.270 -12.697 -0.069 1.00 83.19 161 ALA A C 1
ATOM 1290 O O . ALA A 1 161 ? 34.201 -12.861 -0.851 1.00 83.19 161 ALA A O 1
ATOM 1291 N N . ARG A 1 162 ? 33.223 -13.315 1.120 1.00 86.88 162 ARG A N 1
ATOM 1292 C CA . ARG A 1 162 ? 34.261 -14.263 1.563 1.00 86.88 162 ARG A CA 1
ATOM 1293 C C . ARG A 1 162 ? 34.334 -15.479 0.646 1.00 86.88 162 ARG A C 1
ATOM 1295 O O . ARG A 1 162 ? 35.394 -15.770 0.117 1.00 86.88 162 ARG A O 1
ATOM 1302 N N . PHE A 1 163 ? 33.198 -16.121 0.380 1.00 84.62 163 PHE A N 1
ATOM 1303 C CA . PHE A 1 163 ? 33.159 -17.323 -0.455 1.00 84.62 163 PHE A CA 1
ATOM 1304 C C . PHE A 1 163 ? 33.633 -17.071 -1.895 1.00 84.62 163 PHE A C 1
ATOM 1306 O O . PHE A 1 163 ? 34.381 -17.862 -2.460 1.00 84.62 163 PHE A O 1
ATOM 1313 N N . THR A 1 164 ? 33.230 -15.946 -2.492 1.00 86.69 164 THR A N 1
ATOM 1314 C CA . THR A 1 164 ? 33.690 -15.558 -3.836 1.00 86.69 164 THR A CA 1
ATOM 1315 C C . THR A 1 164 ? 35.155 -15.120 -3.858 1.00 86.69 164 THR A C 1
ATOM 1317 O O . THR A 1 164 ? 35.806 -15.280 -4.888 1.00 86.69 164 THR A O 1
ATOM 1320 N N . SER A 1 165 ? 35.691 -14.599 -2.747 1.00 86.44 165 SER A N 1
ATOM 1321 C CA . SER A 1 165 ? 37.130 -14.351 -2.595 1.00 86.44 165 SER A CA 1
ATOM 1322 C C . SER A 1 165 ? 37.913 -15.660 -2.548 1.00 86.44 165 SER A C 1
ATOM 1324 O O . SER A 1 165 ? 38.809 -15.838 -3.364 1.00 86.44 165 SER A O 1
ATOM 1326 N N . ASP A 1 166 ? 37.514 -16.600 -1.688 1.00 88.12 166 ASP A N 1
ATOM 1327 C CA . ASP A 1 166 ? 38.179 -17.901 -1.543 1.00 88.12 166 ASP A CA 1
ATOM 1328 C C . ASP A 1 166 ? 38.183 -18.679 -2.875 1.00 88.12 166 ASP A C 1
ATOM 1330 O O . ASP A 1 166 ? 39.188 -19.270 -3.268 1.00 88.12 166 ASP A O 1
ATOM 1334 N N . ALA A 1 167 ? 37.070 -18.635 -3.621 1.00 83.56 167 ALA A N 1
ATOM 1335 C CA . ALA A 1 167 ? 36.978 -19.238 -4.951 1.00 83.56 167 ALA A CA 1
ATOM 1336 C C . ALA A 1 167 ? 37.942 -18.589 -5.958 1.00 83.56 167 ALA A C 1
ATOM 1338 O O . ALA A 1 167 ? 38.570 -19.298 -6.746 1.00 83.56 167 ALA A O 1
ATOM 1339 N N . ARG A 1 168 ? 38.091 -17.257 -5.910 1.00 90.25 168 ARG A N 1
ATOM 1340 C CA . ARG A 1 168 ? 39.023 -16.517 -6.771 1.00 90.25 168 ARG A CA 1
ATOM 1341 C C . ARG A 1 168 ? 40.471 -16.873 -6.465 1.00 90.25 168 ARG A C 1
ATOM 1343 O O . ARG A 1 168 ? 41.236 -17.092 -7.400 1.00 90.25 168 ARG A O 1
ATOM 1350 N N . ASP A 1 169 ? 40.823 -16.974 -5.189 1.00 91.38 169 ASP A N 1
ATOM 1351 C CA . ASP A 1 169 ? 42.173 -17.343 -4.755 1.00 91.38 169 ASP A CA 1
ATOM 1352 C C . ASP A 1 169 ? 42.525 -18.783 -5.171 1.00 91.38 169 ASP A C 1
ATOM 1354 O O . ASP A 1 169 ? 43.676 -19.085 -5.477 1.00 91.38 169 ASP A O 1
ATOM 1358 N N . ALA A 1 170 ? 41.517 -19.652 -5.287 1.00 89.19 170 ALA A N 1
ATOM 1359 C CA . ALA A 1 170 ? 41.641 -20.996 -5.848 1.00 89.19 170 ALA A CA 1
ATOM 1360 C C . ALA A 1 170 ? 41.603 -21.050 -7.394 1.00 89.19 170 ALA A C 1
ATOM 1362 O O . ALA A 1 170 ? 41.628 -22.139 -7.967 1.00 89.19 170 ALA A O 1
ATOM 1363 N N . GLY A 1 171 ? 41.546 -19.905 -8.084 1.00 91.75 171 GLY A N 1
ATOM 1364 C CA . GLY A 1 171 ? 41.571 -19.814 -9.549 1.00 91.75 171 GLY A CA 1
ATOM 1365 C C . GLY A 1 171 ? 40.208 -19.929 -10.241 1.00 91.75 171 GLY A C 1
ATOM 1366 O O . GLY A 1 171 ? 40.156 -20.057 -11.464 1.00 91.75 171 GLY A O 1
ATOM 1367 N N . PHE A 1 172 ? 39.099 -19.863 -9.499 1.00 83.31 172 PHE A N 1
ATOM 1368 C CA . PHE A 1 172 ? 37.743 -19.954 -10.043 1.00 83.31 172 PHE A CA 1
ATOM 1369 C C . PHE A 1 172 ? 37.037 -18.593 -10.049 1.00 83.31 172 PHE A C 1
ATOM 1371 O O . PHE A 1 172 ? 37.091 -17.833 -9.086 1.00 83.31 172 PHE A O 1
ATOM 1378 N N . SER A 1 173 ? 36.300 -18.293 -11.121 1.00 84.62 173 SER A N 1
ATOM 1379 C CA . SER A 1 173 ? 35.402 -17.133 -11.162 1.00 84.62 173 SER A CA 1
ATOM 1380 C C . SER A 1 173 ? 33.977 -17.586 -10.881 1.00 84.62 173 SER A C 1
ATOM 1382 O O . SER A 1 173 ? 33.381 -18.306 -11.682 1.00 84.62 173 SER A O 1
ATOM 1384 N N . LEU A 1 174 ? 33.437 -17.181 -9.731 1.00 81.81 174 LEU A N 1
ATOM 1385 C CA . LEU A 1 174 ? 32.084 -17.530 -9.323 1.00 81.81 174 LEU A CA 1
ATOM 1386 C C . LEU A 1 174 ? 31.165 -16.309 -9.378 1.00 81.81 174 LEU A C 1
ATOM 1388 O O . LEU A 1 174 ? 31.384 -15.316 -8.684 1.00 81.81 174 LEU A O 1
ATOM 1392 N N . HIS A 1 175 ? 30.095 -16.422 -10.160 1.00 82.75 175 HIS A N 1
ATOM 1393 C CA . HIS A 1 175 ? 28.939 -15.541 -10.065 1.00 82.75 175 HIS A CA 1
ATOM 1394 C C . HIS A 1 175 ? 27.904 -16.189 -9.143 1.00 82.75 175 HIS A C 1
ATOM 1396 O O . HIS A 1 175 ? 27.590 -17.367 -9.308 1.00 82.75 175 HIS A O 1
ATOM 1402 N N . VAL A 1 176 ? 27.387 -15.438 -8.170 1.00 79.88 176 VAL A N 1
ATOM 1403 C CA . VAL A 1 176 ? 26.316 -15.904 -7.281 1.00 79.88 176 VAL A CA 1
ATOM 1404 C C . VAL A 1 176 ? 25.006 -15.286 -7.765 1.00 79.88 176 VAL A C 1
ATOM 1406 O O . VAL A 1 176 ? 24.846 -14.076 -7.610 1.00 79.88 176 VAL A O 1
ATOM 1409 N N . PRO A 1 177 ? 24.085 -16.079 -8.344 1.00 77.44 177 PRO A N 1
ATOM 1410 C CA . PRO A 1 177 ? 22.789 -15.578 -8.782 1.00 77.44 177 PRO A CA 1
ATOM 1411 C C . PRO A 1 177 ? 21.970 -15.018 -7.614 1.00 77.44 177 PRO A C 1
ATOM 1413 O O . PRO A 1 177 ? 22.057 -15.520 -6.486 1.00 77.44 177 PRO A O 1
ATOM 1416 N N . ASP A 1 178 ? 21.116 -14.035 -7.897 1.00 67.50 178 ASP A N 1
ATOM 1417 C CA . ASP A 1 178 ? 20.304 -13.349 -6.883 1.00 67.50 178 ASP A CA 1
ATOM 1418 C C . ASP A 1 178 ? 19.431 -14.315 -6.062 1.00 67.50 178 ASP A C 1
ATOM 1420 O O . ASP A 1 178 ? 19.275 -14.144 -4.854 1.00 67.50 178 ASP A O 1
ATOM 1424 N N . GLU A 1 179 ? 18.921 -15.389 -6.670 1.00 63.16 179 GLU A N 1
ATOM 1425 C CA . GLU A 1 179 ? 18.134 -16.423 -5.979 1.00 63.16 179 GLU A CA 1
ATOM 1426 C C . GLU A 1 179 ? 18.923 -17.147 -4.872 1.00 63.16 179 GLU A C 1
ATOM 1428 O O . GLU A 1 179 ? 18.386 -17.448 -3.803 1.00 63.16 179 GLU A O 1
ATOM 1433 N N . ILE A 1 180 ? 20.218 -17.391 -5.089 1.00 76.38 180 ILE A N 1
ATOM 1434 C CA . ILE A 1 180 ? 21.096 -18.034 -4.107 1.00 76.38 180 ILE A CA 1
ATOM 1435 C C . ILE A 1 180 ? 21.429 -17.041 -3.001 1.00 76.38 180 ILE A C 1
ATOM 1437 O O . ILE A 1 180 ? 21.381 -17.379 -1.816 1.00 76.38 180 ILE A O 1
ATOM 1441 N N . LEU A 1 181 ? 21.703 -15.798 -3.384 1.00 73.12 181 LEU A N 1
ATOM 1442 C CA . LEU A 1 181 ? 21.985 -14.710 -2.465 1.00 73.12 181 LEU A CA 1
ATOM 1443 C C . LEU A 1 181 ? 20.790 -14.440 -1.517 1.00 73.12 181 LEU A C 1
ATOM 1445 O O . LEU A 1 181 ? 20.984 -14.247 -0.313 1.00 73.12 181 LEU A O 1
ATOM 1449 N N . LEU A 1 182 ? 19.553 -14.537 -2.015 1.00 66.50 182 LEU A N 1
ATOM 1450 C CA . LEU A 1 182 ? 18.330 -14.448 -1.209 1.00 66.50 182 LEU A CA 1
ATOM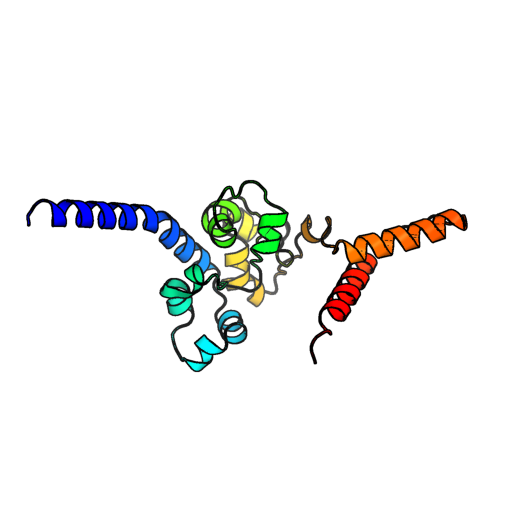 1451 C C . LEU A 1 182 ? 18.189 -15.614 -0.219 1.00 66.50 182 LEU A C 1
ATOM 1453 O O . LEU A 1 182 ? 17.927 -15.386 0.963 1.00 66.50 182 LEU A O 1
ATOM 1457 N N . ARG A 1 183 ? 18.439 -16.855 -0.656 1.00 73.81 183 ARG A N 1
ATOM 1458 C CA . ARG A 1 183 ? 18.412 -18.036 0.232 1.00 73.81 183 ARG A CA 1
ATOM 1459 C C . ARG A 1 183 ? 19.458 -17.945 1.343 1.00 73.81 183 ARG A C 1
ATOM 1461 O O . ARG A 1 183 ? 19.184 -18.327 2.482 1.00 73.81 183 ARG A O 1
ATOM 1468 N N . ILE A 1 184 ? 20.641 -17.416 1.031 1.00 77.19 184 ILE A N 1
ATOM 1469 C CA . ILE A 1 184 ? 21.690 -17.145 2.020 1.00 77.19 184 ILE A CA 1
ATOM 1470 C C . ILE A 1 184 ? 21.213 -16.085 3.018 1.00 77.19 184 ILE A C 1
ATOM 1472 O O . ILE A 1 184 ? 21.364 -16.275 4.225 1.00 77.19 184 ILE A O 1
ATOM 1476 N N . ASN A 1 185 ? 20.598 -15.002 2.540 1.00 76.50 185 ASN A N 1
ATOM 1477 C CA . ASN A 1 185 ? 20.069 -13.953 3.404 1.00 76.50 185 ASN A CA 1
ATOM 1478 C C . ASN A 1 185 ? 19.007 -14.471 4.383 1.00 76.50 185 ASN A C 1
ATOM 1480 O O . ASN A 1 185 ? 19.098 -14.201 5.580 1.00 76.50 185 ASN A O 1
ATOM 1484 N N . GLU A 1 186 ? 18.054 -15.278 3.912 1.00 74.69 186 GLU A N 1
ATOM 1485 C CA . GLU A 1 186 ? 17.066 -15.915 4.787 1.00 74.69 186 GLU A CA 1
ATOM 1486 C C . GLU A 1 186 ? 17.714 -16.818 5.842 1.00 74.69 186 GLU A C 1
ATOM 1488 O O . GLU A 1 186 ? 17.362 -16.749 7.020 1.00 74.69 186 GLU A O 1
ATOM 1493 N N . ALA A 1 187 ? 18.674 -17.658 5.446 1.00 76.00 187 ALA A N 1
ATOM 1494 C CA . ALA A 1 187 ? 19.372 -18.548 6.371 1.00 76.00 187 ALA A CA 1
ATOM 1495 C C . ALA A 1 187 ? 20.141 -17.775 7.455 1.00 76.00 187 ALA A C 1
ATOM 1497 O O . ALA A 1 187 ? 20.116 -18.166 8.625 1.00 76.00 187 ALA A O 1
ATOM 1498 N N . VAL A 1 188 ? 20.793 -16.669 7.087 1.00 79.25 188 VAL A N 1
ATOM 1499 C CA . VAL A 1 188 ? 21.501 -15.787 8.025 1.00 79.25 188 VAL A CA 1
ATOM 1500 C C . VAL A 1 188 ? 20.524 -15.153 9.022 1.00 79.25 188 VAL A C 1
ATOM 1502 O O . VAL A 1 188 ? 20.767 -15.202 10.228 1.00 79.25 188 VAL A O 1
ATOM 1505 N N . LEU A 1 189 ? 19.384 -14.638 8.552 1.00 72.25 189 LEU A N 1
ATOM 1506 C CA . LEU A 1 189 ? 18.364 -14.025 9.413 1.00 72.25 189 LEU A CA 1
ATOM 1507 C C . LEU A 1 189 ? 17.692 -15.040 10.361 1.00 72.25 189 LEU A C 1
ATOM 1509 O O . LEU A 1 189 ? 17.468 -14.732 11.534 1.00 72.25 189 LEU A O 1
ATOM 1513 N N . ARG A 1 190 ? 17.438 -16.276 9.905 1.00 72.00 190 ARG A N 1
ATOM 1514 C CA . ARG A 1 190 ? 16.893 -17.363 10.749 1.00 72.00 190 ARG A CA 1
ATOM 1515 C C . ARG A 1 190 ? 17.850 -17.802 11.860 1.00 72.00 190 ARG A C 1
ATOM 1517 O O . ARG A 1 190 ? 17.405 -18.259 12.907 1.00 72.00 190 ARG A O 1
ATOM 1524 N N . ARG A 1 191 ? 19.165 -17.700 11.642 1.00 71.94 191 ARG A N 1
ATOM 1525 C CA . ARG A 1 191 ? 20.175 -18.040 12.660 1.00 71.94 191 ARG A CA 1
ATOM 1526 C C . ARG A 1 191 ? 20.388 -16.910 13.670 1.00 71.94 191 ARG A C 1
ATOM 1528 O O . ARG A 1 191 ? 20.617 -17.202 14.835 1.00 71.94 191 ARG A O 1
ATOM 1535 N N . GLY A 1 192 ? 20.255 -15.649 13.254 1.00 56.72 192 GLY A N 1
ATOM 1536 C CA . GLY A 1 192 ? 20.362 -14.485 14.146 1.00 56.72 192 GLY A CA 1
ATOM 1537 C C . GLY A 1 192 ? 19.175 -14.281 15.099 1.00 56.72 192 GLY A C 1
ATOM 1538 O O . GLY A 1 192 ? 19.297 -13.532 16.058 1.00 56.72 192 GLY A O 1
ATOM 1539 N N . THR A 1 193 ? 18.042 -14.948 14.859 1.00 47.88 193 THR A N 1
ATOM 1540 C CA . THR A 1 193 ? 16.815 -14.864 15.680 1.00 47.88 193 THR A CA 1
ATOM 1541 C C . THR A 1 193 ? 16.716 -15.939 16.768 1.00 47.88 193 THR A C 1
ATOM 1543 O O . THR A 1 193 ? 15.813 -15.878 17.596 1.00 47.88 193 THR A O 1
ATOM 1546 N N . ARG A 1 194 ? 17.653 -16.896 16.827 1.00 44.88 194 ARG A N 1
ATOM 1547 C CA . ARG A 1 194 ? 17.775 -17.858 17.936 1.00 44.88 194 ARG A CA 1
ATOM 1548 C C . ARG A 1 194 ? 18.920 -17.469 18.870 1.00 44.88 194 ARG A C 1
ATOM 1550 O O . ARG A 1 194 ? 19.952 -18.129 18.875 1.00 44.88 194 ARG A O 1
ATOM 1557 N N . VAL A 1 195 ? 18.730 -16.407 19.649 1.00 39.31 195 VAL A N 1
ATOM 1558 C CA . VAL A 1 195 ? 19.458 -16.183 20.909 1.00 39.31 195 VAL A CA 1
ATOM 1559 C C . VAL A 1 195 ? 18.504 -15.479 21.872 1.00 39.31 195 VAL A C 1
ATOM 1561 O O . VAL A 1 195 ? 18.369 -14.261 21.807 1.00 39.31 195 VAL A O 1
ATOM 1564 N N . SER A 1 196 ? 17.800 -16.257 22.692 1.00 39.72 196 SER A N 1
ATOM 1565 C CA . SER A 1 196 ? 17.29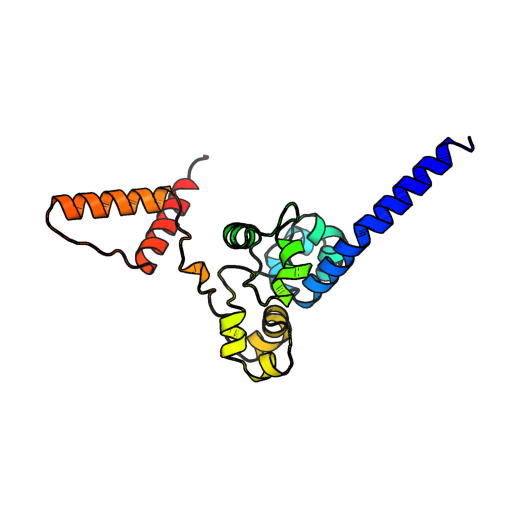4 -15.949 24.042 1.00 39.72 196 SER A CA 1
ATOM 1566 C C . SER A 1 196 ? 16.402 -17.118 24.445 1.00 39.72 196 SER A C 1
ATOM 1568 O O . SER A 1 196 ? 15.232 -17.134 24.083 1.00 39.72 196 SER A O 1
ATOM 1570 N N . ASP A 1 197 ? 17.020 -18.116 25.067 1.00 36.38 197 ASP A N 1
ATOM 1571 C CA . ASP A 1 197 ? 16.496 -18.921 26.177 1.00 36.38 197 ASP A CA 1
ATOM 1572 C C . ASP A 1 197 ? 17.697 -19.592 26.861 1.00 36.38 197 ASP A C 1
ATOM 1574 O O . ASP A 1 197 ? 18.570 -20.123 26.129 1.00 36.38 197 ASP A O 1
#

Radius of gyration: 21.94 Å; Cα contacts (8 Å, |Δi|>4): 191; chains: 1; bounding box: 57×57×52 Å

Sequence (197 aa):
MKRYLRGKLHRIRRLRRSMRPQAAAIAALAESFDVAWYLERYPDVTAAGVDPLGHFRDHGADEGRLPNRFIDPEWYARFYKDLGSQPALFHYARIGRRERRDPGPDFGAGEYLAANPDVAAAGIEPLMHYIRHGRAEGRLAFRSPLAGHRTTSRAAEALVARFTSDARDAGFSLHVPDEILLRINEAVLRRGTRVSD

Organism: NCBI:txid1176176

pLDDT: mean 83.53, std 18.71, range [32.72, 98.31]

Foldseek 3Di:
DVVVVVVVVVVVVVVVVVCVLVLQLLVLQLLLADQVQQCVVCVVCVVVVDDSSCCCNVPVVVVVHHRDDFADQVQQVVVDVPCPPPRSSSCCSRPVQLVQHRRHQQAASPVQCVVPVVCVVVSHRRSSCCRVPVVVVVHGRDGHPVNLVDPADPVLVVVVVVVQVVCVVVVHHDDDDSVNSVVSRVVVVVVVPPPDD

Secondary structure (DSSP, 8-state):
-HHHHHHHHHHHHHHHHHSHHHHHHHHHHHTT--HHHHHHH-HHHHHHT--HHHHIIIIITTTT--SSTT--HHHHHHH--TTTTS-HHHHIIIIITTTT--SBTTB-HHHHHHH-HHHHHTT--HHHHIIIIITTTT------GGGGS----HHHHHHHHHHHHHHHHTT------HHHHHHHHHHHHHHHT----

Solvent-accessible surface area (backbone atoms only — not comparable to full-atom values): 11233 Å² total; per-residue (Å²): 116,79,71,65,56,53,58,53,54,52,51,52,54,50,49,64,63,66,45,55,71,51,55,55,19,46,55,49,41,58,67,39,49,35,68,71,57,39,42,70,74,36,55,68,51,51,74,66,70,55,62,65,69,58,43,35,67,78,46,28,54,85,71,67,50,65,47,37,92,42,60,31,44,69,58,34,52,69,75,47,83,83,53,78,90,49,59,42,62,53,37,33,44,69,45,30,55,80,70,49,43,50,46,15,54,64,23,12,35,60,58,35,33,70,76,32,56,68,46,47,74,68,68,52,52,56,67,35,46,32,72,78,43,29,55,84,72,68,51,71,56,44,64,19,73,67,52,72,65,79,80,59,46,72,67,34,50,48,51,51,51,49,53,44,46,56,37,41,77,72,75,40,89,72,83,80,54,69,72,56,51,50,55,45,25,53,53,50,54,62,57,71,70,73,78,88,132

Mean predicted aligned error: 12.74 Å